Protein AF-0000000074131066 (afdb_homodimer)

Secondary structure (DSSP, 8-state):
-HHHHHHHHHHHHHHHHHHHHHHHHHHHSS-B--HHHHHHHHHHHHHHHHHHHHHHHHHHHHTT-SB--HHHHHHHTTT-HHHHHHHHHHS---/-HHHHHHHHHHHHHHHHHHHHHHHHHHHSS-B--HHHHHHHHHHHHHHHHHHHHHHHHHHHHTT-SB--HHHHHHHTTT-HHHHHHHHHHS---

Nearest PDB structures (foldseek):
  4ne3-assembly1_A  TM=8.138E-01  e=3.438E-06  Homo sapiens
  7da0-assembly1_B-2  TM=7.808E-01  e=6.897E-06  Gallus gallus
  4drb-assembly2_E  TM=7.817E-01  e=1.299E-05  Homo sapiens
  3b0b-assembly1_A  TM=7.443E-01  e=6.897E-06  Gallus gallus
  4ndy-assembly1_I  TM=7.748E-01  e=1.474E-05  Homo sapiens

Radius of gyration: 17.01 Å; Cα contacts (8 Å, |Δi|>4): 163; chains: 2; bounding box: 41×45×45 Å

Structure (mmCIF, N/CA/C/O backbone):
data_AF-0000000074131066-model_v1
#
loop_
_entity.id
_entity.type
_entity.pdbx_description
1 polymer 'Centromere protein S'
#
loop_
_atom_site.group_PDB
_atom_site.id
_atom_site.type_symbol
_atom_site.label_atom_id
_atom_site.label_alt_id
_atom_site.label_comp_id
_atom_site.label_asym_id
_atom_site.label_entity_id
_atom_site.label_seq_id
_atom_site.pdbx_PDB_ins_code
_atom_site.Cartn_x
_atom_site.Cartn_y
_atom_site.Cartn_z
_atom_site.occupancy
_atom_site.B_iso_or_equiv
_atom_site.auth_seq_id
_atom_site.auth_comp_id
_atom_site.auth_asym_id
_atom_site.auth_atom_id
_atom_site.pdbx_PDB_model_num
ATOM 1 N N . MET A 1 1 ? 3.436 4.387 -26 1 48.53 1 MET A N 1
ATOM 2 C CA . MET A 1 1 ? 2.666 5.586 -25.688 1 48.53 1 MET A CA 1
ATOM 3 C C . MET A 1 1 ? 1.527 5.262 -24.734 1 48.53 1 MET A C 1
ATOM 5 O O . MET A 1 1 ? 1.299 5.992 -23.766 1 48.53 1 MET A O 1
ATOM 9 N N . ALA A 1 2 ? 0.829 4.102 -24.891 1 57.78 2 ALA A N 1
ATOM 10 C CA . ALA A 1 2 ? -0.285 3.676 -24.047 1 57.78 2 ALA A CA 1
ATOM 11 C C . ALA A 1 2 ? 0.177 3.42 -22.609 1 57.78 2 ALA A C 1
ATOM 13 O O . ALA A 1 2 ? -0.474 3.852 -21.656 1 57.78 2 ALA A O 1
ATOM 14 N N . SER A 1 3 ? 1.463 3.045 -22.484 1 70.19 3 SER A N 1
ATOM 15 C CA . SER A 1 3 ? 2.008 2.717 -21.172 1 70.19 3 SER A CA 1
ATOM 16 C C . SER A 1 3 ? 2.277 3.975 -20.359 1 70.19 3 SER A C 1
ATOM 18 O O . SER A 1 3 ? 2.006 4.012 -19.156 1 70.19 3 SER A O 1
ATOM 20 N N . ILE A 1 4 ? 2.607 5.02 -21.094 1 68.19 4 ILE A N 1
ATOM 21 C CA . ILE A 1 4 ? 2.936 6.27 -20.422 1 68.19 4 ILE A CA 1
ATOM 22 C C . ILE A 1 4 ? 1.654 6.949 -19.938 1 68.19 4 ILE A C 1
ATOM 24 O O . ILE A 1 4 ? 1.601 7.469 -18.828 1 68.19 4 ILE A O 1
ATOM 28 N N . GLU A 1 5 ? 0.695 6.871 -20.75 1 73.94 5 GLU A N 1
ATOM 29 C CA . GLU A 1 5 ? -0.589 7.477 -20.406 1 73.94 5 GLU A CA 1
ATOM 30 C C . GLU A 1 5 ? -1.232 6.777 -19.219 1 73.94 5 GLU A C 1
ATOM 32 O O . GLU A 1 5 ? -1.79 7.434 -18.328 1 73.94 5 GLU A O 1
ATOM 37 N N . GLU A 1 6 ? -1.091 5.555 -19.219 1 75.81 6 GLU A N 1
ATOM 38 C CA . GLU A 1 6 ? -1.658 4.785 -18.125 1 75.81 6 GLU A CA 1
ATOM 39 C C . GLU A 1 6 ? -0.926 5.066 -16.812 1 75.81 6 GLU A C 1
ATOM 41 O O . GLU A 1 6 ? -1.551 5.176 -15.75 1 75.81 6 GLU A O 1
ATOM 46 N N . ASP A 1 7 ? 0.354 5.199 -17 1 76.62 7 ASP A N 1
ATOM 47 C CA . ASP A 1 7 ? 1.161 5.543 -15.836 1 76.62 7 ASP A CA 1
ATOM 48 C C . ASP A 1 7 ? 0.776 6.91 -15.281 1 76.62 7 ASP A C 1
ATOM 50 O O . ASP A 1 7 ? 0.692 7.094 -14.062 1 76.62 7 ASP A O 1
ATOM 54 N N . GLU A 1 8 ? 0.505 7.789 -16.172 1 82.5 8 GLU A N 1
ATOM 55 C CA . GLU A 1 8 ? 0.088 9.125 -15.742 1 82.5 8 GLU A CA 1
ATOM 56 C C . GLU A 1 8 ? -1.285 9.086 -15.078 1 82.5 8 GLU A C 1
ATOM 58 O O . GLU A 1 8 ? -1.508 9.758 -14.07 1 82.5 8 GLU A O 1
ATOM 63 N N . LYS A 1 9 ? -2.113 8.359 -15.688 1 81.19 9 LYS A N 1
ATOM 64 C CA . LYS A 1 9 ? -3.449 8.227 -15.117 1 81.19 9 LYS A CA 1
ATOM 65 C C . LYS A 1 9 ? -3.393 7.574 -13.734 1 81.19 9 LYS A C 1
ATOM 67 O O . LYS A 1 9 ? -4.113 7.98 -12.82 1 81.19 9 LYS A O 1
ATOM 72 N N . PHE A 1 10 ? -2.568 6.629 -13.68 1 83.06 10 PHE A N 1
ATOM 73 C CA . PHE A 1 10 ? -2.387 5.961 -12.398 1 83.06 10 PHE A CA 1
ATOM 74 C C . PHE A 1 10 ? -1.913 6.949 -11.336 1 83.06 10 PHE A C 1
ATOM 76 O O . PHE A 1 10 ? -2.506 7.043 -10.258 1 83.06 10 PHE A O 1
ATOM 83 N N . THR A 1 11 ? -0.905 7.695 -11.664 1 84.44 11 THR A N 1
ATOM 84 C CA . THR A 1 11 ? -0.338 8.656 -10.719 1 84.44 11 THR A CA 1
ATOM 85 C C . THR A 1 11 ? -1.386 9.68 -10.297 1 84.44 11 THR A C 1
ATOM 87 O O . THR A 1 11 ? -1.505 10 -9.109 1 84.44 11 THR A O 1
ATOM 90 N N . GLN A 1 12 ? -2.156 10.086 -11.195 1 88.44 12 GLN A N 1
ATOM 91 C CA . GLN A 1 12 ? -3.172 11.094 -10.906 1 88.44 12 GLN A CA 1
ATOM 92 C C . GLN A 1 12 ? -4.262 10.531 -10 1 88.44 12 GLN A C 1
ATOM 94 O O . GLN A 1 12 ? -4.68 11.188 -9.047 1 88.44 12 GLN A O 1
ATOM 99 N N . VAL A 1 13 ? -4.699 9.422 -10.289 1 86.44 13 VAL A N 1
ATOM 100 C CA . VAL A 1 13 ? -5.805 8.82 -9.555 1 86.44 13 VAL A CA 1
ATOM 101 C C . VAL A 1 13 ? -5.355 8.484 -8.133 1 86.44 13 VAL A C 1
ATOM 103 O O . VAL A 1 13 ? -6.082 8.75 -7.172 1 86.44 13 VAL A O 1
ATOM 106 N N . ILE A 1 14 ? -4.199 7.961 -8.023 1 88 14 ILE A N 1
ATOM 107 C CA . ILE A 1 14 ? -3.717 7.59 -6.695 1 88 14 ILE A CA 1
ATOM 108 C C . ILE A 1 14 ? -3.463 8.852 -5.871 1 88 14 ILE A C 1
ATOM 110 O O . ILE A 1 14 ? -3.787 8.898 -4.68 1 88 14 ILE A O 1
ATOM 114 N N . HIS A 1 15 ? -2.955 9.812 -6.52 1 91.44 15 HIS A N 1
ATOM 115 C CA . HIS A 1 15 ? -2.752 11.094 -5.852 1 91.44 15 HIS A CA 1
ATOM 116 C C . HIS A 1 15 ? -4.074 11.68 -5.371 1 91.44 15 HIS A C 1
ATOM 118 O O . HIS A 1 15 ? -4.176 12.141 -4.234 1 91.44 15 HIS A O 1
ATOM 124 N N . TYR A 1 16 ? -4.988 11.695 -6.199 1 92.25 16 TYR A N 1
ATOM 125 C CA . TYR A 1 16 ? -6.301 12.242 -5.883 1 92.25 16 TYR A CA 1
ATOM 126 C C . TYR A 1 16 ? -6.949 11.484 -4.73 1 92.25 16 TYR A C 1
ATOM 128 O O . TYR A 1 16 ? -7.473 12.086 -3.793 1 92.25 16 TYR A O 1
ATOM 136 N N . THR A 1 17 ? -6.98 10.227 -4.758 1 91.38 17 THR A N 1
ATOM 137 C CA . THR A 1 17 ? -7.59 9.398 -3.727 1 91.38 17 THR A CA 1
ATOM 138 C C . THR A 1 17 ? -6.871 9.578 -2.393 1 91.38 17 THR A C 1
ATOM 140 O O . THR A 1 17 ? -7.512 9.688 -1.346 1 91.38 17 THR A O 1
ATOM 143 N N . THR A 1 18 ? -5.57 9.617 -2.457 1 93.75 18 THR A N 1
ATOM 144 C CA . THR A 1 18 ? -4.789 9.867 -1.249 1 93.75 18 THR A CA 1
ATOM 145 C C . THR A 1 18 ? -5.133 11.227 -0.657 1 93.75 18 THR A C 1
ATOM 147 O O . THR A 1 18 ? -5.27 11.367 0.561 1 93.75 18 THR A O 1
ATOM 150 N N . GLY A 1 19 ? -5.293 12.18 -1.523 1 95.31 19 GLY A N 1
ATOM 151 C CA . GLY A 1 19 ? -5.707 13.5 -1.089 1 95.31 19 GLY A CA 1
ATOM 152 C C . GLY A 1 19 ? -7.031 13.5 -0.35 1 95.31 19 GLY A C 1
ATOM 153 O O . GLY A 1 19 ? -7.188 14.195 0.658 1 95.31 19 GLY A O 1
ATOM 154 N N . LYS A 1 20 ? -7.965 12.766 -0.809 1 93.81 20 LYS A N 1
ATOM 155 C CA . LYS A 1 20 ? -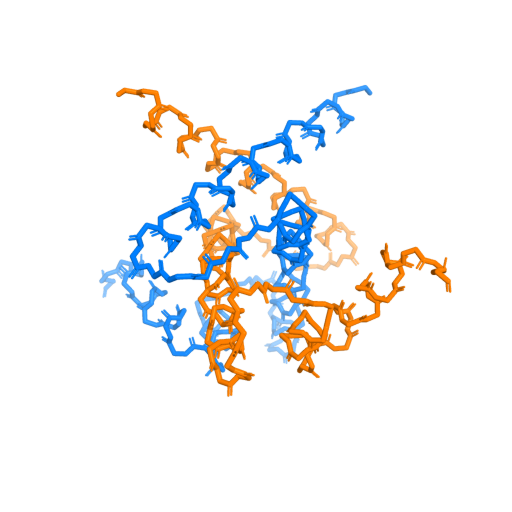9.266 12.664 -0.157 1 93.81 20 LYS A CA 1
ATOM 156 C C . LYS A 1 20 ? -9.133 12.062 1.241 1 93.81 20 LYS A C 1
ATOM 158 O O . LYS A 1 20 ? -9.766 12.539 2.186 1 93.81 20 LYS A O 1
ATOM 163 N N . ILE A 1 21 ? -8.352 11.062 1.317 1 93.88 21 ILE A N 1
ATOM 164 C CA . ILE A 1 21 ? -8.141 10.398 2.598 1 93.88 21 ILE A CA 1
ATOM 165 C C . ILE A 1 21 ? -7.5 11.367 3.586 1 93.88 21 ILE A C 1
ATOM 167 O O . ILE A 1 21 ? -7.941 11.477 4.73 1 93.88 21 ILE A O 1
ATOM 171 N N . CYS A 1 22 ? -6.535 12.086 3.15 1 95.81 22 CYS A N 1
ATOM 172 C CA . CYS A 1 22 ? -5.832 13.039 3.996 1 95.81 22 CYS A CA 1
ATOM 173 C C . CYS A 1 22 ? -6.758 14.18 4.418 1 95.81 22 CYS A C 1
ATOM 175 O O . CYS A 1 22 ? -6.746 14.602 5.574 1 95.81 22 CYS A O 1
ATOM 177 N N . LYS A 1 23 ? -7.559 14.617 3.488 1 95.69 23 LYS A N 1
ATOM 178 C CA . LYS A 1 23 ? -8.5 15.688 3.789 1 95.69 23 LYS A CA 1
ATOM 179 C C . LYS A 1 23 ? -9.508 15.258 4.855 1 95.69 23 LYS A C 1
ATOM 181 O O . LYS A 1 23 ? -9.875 16.047 5.723 1 95.69 23 LYS A O 1
ATOM 186 N N . LYS A 1 24 ? -9.961 14.086 4.793 1 94.88 24 LYS A N 1
ATOM 187 C CA . LYS A 1 24 ? -10.859 13.547 5.805 1 94.88 24 LYS A CA 1
ATOM 188 C C . LYS A 1 24 ? -10.203 13.547 7.184 1 94.88 24 LYS A C 1
ATOM 190 O O . LYS A 1 24 ? -10.82 13.945 8.172 1 94.88 24 LYS A O 1
ATOM 195 N N . ILE A 1 25 ? -9.008 13.164 7.238 1 94.94 25 ILE A N 1
ATOM 196 C CA . ILE A 1 25 ? -8.266 13.133 8.492 1 94.94 25 ILE A CA 1
ATOM 197 C C . ILE A 1 25 ? -8.094 14.547 9.031 1 94.94 25 ILE A C 1
ATOM 199 O O . ILE A 1 25 ? -8.273 14.789 10.227 1 94.94 25 ILE A O 1
ATOM 203 N N . GLU A 1 26 ? -7.801 15.453 8.102 1 95.94 26 GLU A N 1
ATOM 204 C CA . GLU A 1 26 ? -7.621 16.844 8.5 1 95.94 26 GLU A CA 1
ATOM 205 C C . GLU A 1 26 ? -8.891 17.406 9.141 1 95.94 26 GLU A C 1
ATOM 207 O O . GLU A 1 26 ? -8.812 18.188 10.086 1 95.94 26 GLU A O 1
ATOM 212 N N . LYS A 1 27 ? -9.945 17.062 8.594 1 95.38 27 LYS A N 1
ATOM 213 C CA . LYS A 1 27 ? -11.234 17.531 9.086 1 95.38 27 LYS A CA 1
ATOM 214 C C . LYS A 1 27 ? -11.523 17 10.484 1 95.38 27 LYS A C 1
ATOM 216 O O . LYS A 1 27 ? -12.164 17.672 11.297 1 95.38 27 LYS A O 1
ATOM 221 N N . GLU A 1 28 ? -10.992 15.875 10.766 1 95.56 28 GLU A N 1
ATOM 222 C CA . GLU A 1 28 ? -11.312 15.195 12.016 1 95.56 28 GLU A CA 1
ATOM 223 C C . GLU A 1 28 ? -10.234 15.453 13.07 1 95.56 28 GLU A C 1
ATOM 225 O O . GLU A 1 28 ? -10.422 15.125 14.25 1 95.56 28 GLU A O 1
ATOM 230 N N . THR A 1 29 ? -9.242 16.031 12.57 1 93.88 29 THR A N 1
ATOM 231 C CA . THR A 1 29 ? -8.109 16.266 13.461 1 93.88 29 THR A CA 1
ATOM 232 C C . THR A 1 29 ? -7.496 17.641 13.219 1 93.88 29 THR A C 1
ATOM 234 O O . THR A 1 29 ? -8.062 18.453 12.484 1 93.88 29 THR A O 1
ATOM 237 N N . GLU A 1 30 ? -6.363 18.016 13.82 1 92.69 30 GLU A N 1
ATOM 238 C CA . GLU A 1 30 ? -5.652 19.281 13.641 1 92.69 30 GLU A CA 1
ATOM 239 C C . GLU A 1 30 ? -4.387 19.078 12.812 1 92.69 30 GLU A C 1
ATOM 241 O O . GLU A 1 30 ? -3.586 20.016 12.664 1 92.69 30 GLU A O 1
ATOM 246 N N . ILE A 1 31 ? -4.312 17.891 12.281 1 95.62 31 ILE A N 1
ATOM 247 C CA . ILE A 1 31 ? -3.086 17.594 11.547 1 95.62 31 ILE A CA 1
ATOM 248 C C . ILE A 1 31 ? -3.246 18 10.086 1 95.62 31 ILE A C 1
ATOM 250 O O . ILE A 1 31 ? -4.273 17.719 9.461 1 95.62 31 ILE A O 1
ATOM 254 N N . ILE A 1 32 ? -2.229 18.594 9.547 1 96.38 32 ILE A N 1
ATOM 255 C CA . ILE A 1 32 ? -2.24 19.094 8.172 1 96.38 32 ILE A CA 1
ATOM 256 C C . ILE A 1 32 ? -1.3 18.25 7.312 1 96.38 32 ILE A C 1
ATOM 258 O O . ILE A 1 32 ? -0.165 17.984 7.707 1 96.38 32 ILE A O 1
ATOM 262 N N . PHE A 1 33 ? -1.811 17.906 6.176 1 96.38 33 PHE A N 1
ATOM 263 C CA . PHE A 1 33 ? -1.021 17.219 5.156 1 96.38 33 PHE A CA 1
ATOM 264 C C . PHE A 1 33 ? -0.67 18.172 4.02 1 96.38 33 PHE A C 1
ATOM 266 O O . PHE A 1 33 ? -1.559 18.75 3.393 1 96.38 33 PHE A O 1
ATOM 273 N N . SER A 1 34 ? 0.594 18.359 3.771 1 95.88 34 SER A N 1
ATOM 274 C CA . SER A 1 34 ? 1.024 19.141 2.625 1 95.88 34 SER A CA 1
ATOM 275 C C . SER A 1 34 ? 0.84 18.375 1.32 1 95.88 34 SER A C 1
ATOM 277 O O . SER A 1 34 ? 0.647 17.172 1.331 1 95.88 34 SER A O 1
ATOM 279 N N . LYS A 1 35 ? 0.936 19.062 0.201 1 95.12 35 LYS A N 1
ATOM 280 C CA . LYS A 1 35 ? 0.908 18.422 -1.111 1 95.12 35 LYS A CA 1
ATOM 281 C C . LYS A 1 35 ? 2.049 17.422 -1.259 1 95.12 35 LYS A C 1
ATOM 283 O O . LYS A 1 35 ? 1.871 16.359 -1.845 1 95.12 35 LYS A O 1
ATOM 288 N N . GLU A 1 36 ? 3.125 17.781 -0.716 1 93.75 36 GLU A N 1
ATOM 289 C CA . GLU A 1 36 ? 4.301 16.922 -0.797 1 93.75 36 GLU A CA 1
ATOM 290 C C . GLU A 1 36 ? 4.094 15.625 -0.019 1 93.75 36 GLU A C 1
ATOM 292 O O . GLU A 1 36 ? 4.434 14.539 -0.502 1 93.75 36 GLU A O 1
ATOM 297 N N . SER A 1 37 ? 3.584 15.75 1.161 1 95.25 37 SER A N 1
ATOM 298 C CA . SER A 1 37 ? 3.365 14.555 1.963 1 95.25 37 SER A CA 1
ATOM 299 C C . SER A 1 37 ? 2.314 13.648 1.327 1 95.25 37 SER A C 1
ATOM 301 O O . SER A 1 37 ? 2.434 12.422 1.376 1 95.25 37 SER A O 1
ATOM 303 N N . ILE A 1 38 ? 1.307 14.219 0.68 1 96 38 ILE A N 1
ATOM 304 C CA . ILE A 1 38 ? 0.272 13.461 -0.009 1 96 38 ILE A CA 1
ATOM 305 C C . ILE A 1 38 ? 0.888 12.695 -1.18 1 96 38 ILE A C 1
ATOM 307 O O . ILE A 1 38 ? 0.607 11.508 -1.371 1 96 38 ILE A O 1
ATOM 311 N N . ALA A 1 39 ? 1.725 13.383 -1.871 1 93.88 39 ALA A N 1
ATOM 312 C CA . ALA A 1 39 ? 2.41 12.75 -2.994 1 93.88 39 ALA A CA 1
ATOM 313 C C . ALA A 1 39 ? 3.279 11.586 -2.52 1 93.88 39 ALA A C 1
ATOM 315 O O . ALA A 1 39 ? 3.336 10.539 -3.17 1 93.88 39 ALA A O 1
ATOM 316 N N . MET A 1 40 ? 3.883 11.797 -1.422 1 94.12 40 MET A N 1
ATOM 317 C CA . MET A 1 40 ? 4.773 10.766 -0.896 1 94.12 40 MET A CA 1
ATOM 318 C C . MET A 1 40 ? 3.98 9.547 -0.429 1 94.12 40 MET A C 1
ATOM 320 O O . MET A 1 40 ? 4.379 8.414 -0.678 1 94.12 40 MET A O 1
ATOM 324 N N . ILE A 1 41 ? 2.916 9.812 0.226 1 94.38 41 ILE A N 1
ATOM 325 C CA . ILE A 1 41 ? 2.066 8.703 0.662 1 94.38 41 ILE A CA 1
ATOM 326 C C . ILE A 1 41 ? 1.606 7.898 -0.549 1 94.38 41 ILE A C 1
ATOM 328 O O . ILE A 1 41 ? 1.646 6.664 -0.534 1 94.38 41 ILE A O 1
ATOM 332 N N . ALA A 1 42 ? 1.173 8.617 -1.574 1 93.06 42 ALA A N 1
ATOM 333 C CA . ALA A 1 42 ? 0.714 7.961 -2.797 1 93.06 42 ALA A CA 1
ATOM 334 C C . ALA A 1 42 ? 1.821 7.105 -3.41 1 93.06 42 ALA A C 1
ATOM 336 O O . ALA A 1 42 ? 1.577 5.977 -3.838 1 93.06 42 ALA A O 1
ATOM 337 N N . ASP A 1 43 ? 3.012 7.609 -3.404 1 92.19 43 ASP A N 1
ATOM 338 C CA . ASP A 1 43 ? 4.16 6.895 -3.957 1 92.19 43 ASP A CA 1
ATOM 339 C C . ASP A 1 43 ? 4.48 5.648 -3.133 1 92.19 43 ASP A C 1
ATOM 341 O O . ASP A 1 43 ? 4.75 4.582 -3.688 1 92.19 43 ASP A O 1
ATOM 345 N N . LEU A 1 44 ? 4.477 5.805 -1.882 1 92.5 44 LEU A N 1
ATOM 346 C CA . LEU A 1 44 ? 4.77 4.684 -0.994 1 92.5 44 LEU A CA 1
ATOM 347 C C . LEU A 1 44 ? 3.732 3.578 -1.15 1 92.5 44 LEU A C 1
ATOM 349 O O . LEU A 1 44 ? 4.082 2.396 -1.196 1 92.5 44 LEU A O 1
ATOM 353 N N . ALA A 1 45 ? 2.496 3.992 -1.255 1 91 45 ALA A N 1
ATOM 354 C CA . ALA A 1 45 ? 1.434 3.006 -1.428 1 91 45 ALA A CA 1
ATOM 355 C C . ALA A 1 45 ? 1.597 2.248 -2.744 1 91 45 ALA A C 1
ATOM 357 O O . ALA A 1 45 ? 1.404 1.031 -2.795 1 91 45 ALA A O 1
ATOM 358 N N . SER A 1 46 ? 1.921 2.977 -3.746 1 89.38 46 SER A N 1
ATOM 359 C CA . SER A 1 46 ? 2.148 2.355 -5.047 1 89.38 46 SER A CA 1
ATOM 360 C C . SER A 1 46 ? 3.301 1.357 -4.984 1 89.38 46 SER A C 1
ATOM 362 O O . SER A 1 46 ? 3.209 0.261 -5.543 1 89.38 46 SER A O 1
ATOM 364 N N . ARG A 1 47 ? 4.309 1.646 -4.348 1 90.06 47 ARG A N 1
ATOM 365 C CA . ARG A 1 47 ? 5.465 0.765 -4.223 1 90.06 47 ARG A CA 1
ATOM 366 C C . ARG A 1 47 ? 5.133 -0.459 -3.377 1 90.06 47 ARG A C 1
ATOM 368 O O . ARG A 1 47 ? 5.676 -1.542 -3.602 1 90.06 47 ARG A O 1
ATOM 375 N N . GLN A 1 48 ? 4.32 -0.221 -2.447 1 90.62 48 GLN A N 1
ATOM 376 C CA . GLN A 1 48 ? 3.924 -1.335 -1.592 1 90.62 48 GLN A CA 1
ATOM 377 C C . GLN A 1 48 ? 3.252 -2.439 -2.402 1 90.62 48 GLN A C 1
ATOM 379 O O . GLN A 1 48 ? 3.406 -3.623 -2.096 1 90.62 48 GLN A O 1
ATOM 384 N N . SER A 1 49 ? 2.463 -2.111 -3.492 1 91.88 49 SER A N 1
ATOM 385 C CA . SER A 1 49 ? 1.831 -3.123 -4.332 1 91.88 49 SER A CA 1
ATOM 386 C C . SER A 1 49 ? 2.869 -4.035 -4.973 1 91.88 49 SER A C 1
ATOM 388 O O . SER A 1 49 ? 2.645 -5.242 -5.105 1 91.88 49 SER A O 1
ATOM 390 N N . VAL A 1 50 ? 3.949 -3.486 -5.355 1 92.38 50 VAL A N 1
ATOM 391 C CA . VAL A 1 50 ? 5.043 -4.25 -5.953 1 92.38 50 VAL A CA 1
ATOM 392 C C . VAL A 1 50 ? 5.605 -5.23 -4.926 1 92.38 50 VAL A C 1
ATOM 394 O O . VAL A 1 50 ? 5.836 -6.398 -5.238 1 92.38 50 VAL A O 1
ATOM 397 N N . LEU A 1 51 ? 5.77 -4.766 -3.719 1 94.31 51 LEU A N 1
ATOM 398 C CA . LEU A 1 51 ? 6.305 -5.609 -2.656 1 94.31 51 LEU A CA 1
ATOM 399 C C . LEU A 1 51 ? 5.34 -6.742 -2.322 1 94.31 51 LEU A C 1
ATOM 401 O O . LEU A 1 51 ? 5.766 -7.883 -2.113 1 94.31 51 LEU A O 1
ATOM 405 N N . PHE A 1 52 ? 4.059 -6.383 -2.275 1 95.56 52 PHE A N 1
ATOM 406 C CA . PHE A 1 52 ? 3.051 -7.41 -2.035 1 95.56 52 PHE A CA 1
ATOM 407 C C . PHE A 1 52 ? 3.152 -8.523 -3.074 1 95.56 52 PHE A C 1
ATOM 409 O O . PHE A 1 52 ? 3.152 -9.703 -2.727 1 95.56 52 PHE A O 1
ATO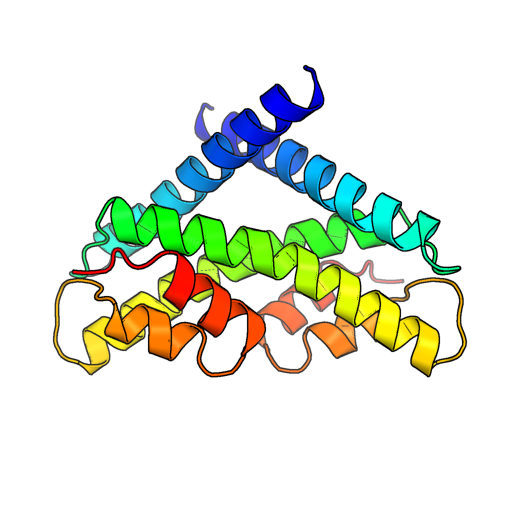M 416 N N . ALA A 1 53 ? 3.244 -8.172 -4.344 1 96.31 53 ALA A N 1
ATOM 417 C CA . ALA A 1 53 ? 3.328 -9.148 -5.422 1 96.31 53 ALA A CA 1
ATOM 418 C C . ALA A 1 53 ? 4.574 -10.016 -5.281 1 96.31 53 ALA A C 1
ATOM 420 O O . ALA A 1 53 ? 4.508 -11.242 -5.43 1 96.31 53 ALA A O 1
ATOM 421 N N . HIS A 1 54 ? 5.676 -9.383 -4.922 1 95.88 54 HIS A N 1
ATOM 422 C CA . HIS A 1 54 ? 6.922 -10.125 -4.758 1 95.88 54 HIS A CA 1
ATOM 423 C C . HIS A 1 54 ? 6.848 -11.055 -3.553 1 95.88 54 HIS A C 1
ATOM 425 O O . HIS A 1 54 ? 7.332 -12.188 -3.611 1 95.88 54 HIS A O 1
ATOM 431 N N . ASP A 1 55 ? 6.32 -10.602 -2.453 1 96.31 55 ASP A N 1
ATOM 432 C CA . ASP A 1 55 ? 6.172 -11.445 -1.272 1 96.31 55 ASP A CA 1
ATOM 433 C C . ASP A 1 55 ? 5.293 -12.656 -1.572 1 96.31 55 ASP A C 1
ATOM 435 O O . ASP A 1 55 ? 5.617 -13.781 -1.181 1 96.31 55 ASP A O 1
ATOM 439 N N . LEU A 1 56 ? 4.23 -12.453 -2.299 1 97.12 56 LEU A N 1
ATOM 440 C CA . LEU A 1 56 ? 3.326 -13.547 -2.646 1 97.12 56 LEU A CA 1
ATOM 441 C C . LEU A 1 56 ? 4.023 -14.57 -3.537 1 97.12 56 LEU A C 1
ATOM 443 O O . LEU A 1 56 ? 3.859 -15.773 -3.348 1 97.12 56 LEU A O 1
ATOM 447 N N . GLU A 1 57 ? 4.777 -14.047 -4.453 1 97.31 57 GLU A N 1
ATOM 448 C CA . GLU A 1 57 ? 5.586 -14.93 -5.285 1 97.31 57 GLU A CA 1
ATOM 449 C C . GLU A 1 57 ? 6.535 -15.773 -4.438 1 97.31 57 GLU A C 1
ATOM 451 O O . GLU A 1 57 ? 6.625 -16.984 -4.621 1 97.31 57 GLU A O 1
ATOM 456 N N . LEU A 1 58 ? 7.227 -15.172 -3.494 1 96.75 58 LEU A N 1
ATOM 457 C CA . LEU A 1 58 ? 8.172 -15.867 -2.627 1 96.75 58 LEU A CA 1
ATOM 458 C C . LEU A 1 58 ? 7.465 -16.891 -1.748 1 96.75 58 LEU A C 1
ATOM 460 O O . LEU A 1 58 ? 7.984 -17.984 -1.514 1 96.75 58 LEU A O 1
ATOM 464 N N . PHE A 1 59 ? 6.281 -16.5 -1.274 1 97.19 59 PHE A N 1
ATOM 465 C CA . PHE A 1 59 ? 5.516 -17.422 -0.442 1 97.19 59 PHE A CA 1
ATOM 466 C C . PHE A 1 59 ? 5.117 -18.656 -1.23 1 97.19 59 PHE A C 1
ATOM 468 O O . PHE A 1 59 ? 5.246 -19.781 -0.74 1 97.19 59 PHE A O 1
ATOM 475 N N . ALA A 1 60 ? 4.598 -18.469 -2.457 1 96.94 60 ALA A N 1
ATOM 476 C CA . ALA A 1 60 ? 4.215 -19.594 -3.309 1 96.94 60 ALA A CA 1
ATOM 477 C C . ALA A 1 60 ? 5.414 -20.484 -3.615 1 96.94 60 ALA A C 1
ATOM 479 O O . ALA A 1 60 ? 5.332 -21.719 -3.492 1 96.94 60 ALA A O 1
ATOM 480 N N . LYS A 1 61 ? 6.582 -19.922 -3.914 1 96.56 61 LYS A N 1
ATOM 481 C CA . LYS A 1 61 ? 7.801 -20.672 -4.18 1 96.56 61 LYS A CA 1
ATOM 482 C C . LYS A 1 61 ? 8.234 -21.469 -2.953 1 96.56 61 LYS A C 1
ATOM 484 O O . LYS A 1 61 ? 8.594 -22.641 -3.064 1 96.56 61 LYS A O 1
ATOM 489 N N . HIS A 1 62 ? 8.227 -20.781 -1.88 1 96.88 62 HIS A N 1
ATOM 490 C CA . HIS A 1 62 ? 8.617 -21.422 -0.626 1 96.88 62 HIS A CA 1
ATOM 491 C C . HIS A 1 62 ? 7.766 -22.656 -0.354 1 96.88 62 HIS A C 1
ATOM 493 O O . HIS A 1 62 ? 8.266 -23.656 0.162 1 96.88 62 HIS A O 1
ATOM 499 N N . ALA A 1 63 ? 6.52 -22.609 -0.724 1 97 63 ALA A N 1
ATOM 500 C CA . ALA A 1 63 ? 5.594 -23.719 -0.526 1 97 63 ALA A CA 1
ATOM 501 C C . ALA A 1 63 ? 5.637 -24.688 -1.709 1 97 63 ALA A C 1
ATOM 503 O O . ALA A 1 63 ? 4.879 -25.656 -1.753 1 97 63 ALA A O 1
ATOM 504 N N . LYS A 1 64 ? 6.441 -24.406 -2.67 1 96.75 64 LYS A N 1
ATOM 505 C CA . LYS A 1 64 ? 6.637 -25.234 -3.857 1 96.75 64 LYS A CA 1
ATOM 506 C C . LYS A 1 64 ? 5.363 -25.312 -4.695 1 96.75 64 LYS A C 1
ATOM 508 O O . LYS A 1 64 ? 5 -26.375 -5.199 1 96.75 64 LYS A O 1
ATOM 513 N N . ARG A 1 65 ? 4.656 -24.266 -4.773 1 96.69 65 ARG A N 1
ATOM 514 C CA . ARG A 1 65 ? 3.477 -24.141 -5.621 1 96.69 65 ARG A CA 1
ATOM 515 C C . ARG A 1 65 ? 3.721 -23.156 -6.758 1 96.69 65 ARG A C 1
ATOM 517 O O . ARG A 1 65 ? 4.594 -22.297 -6.66 1 96.69 65 ARG A O 1
ATOM 524 N N . LYS A 1 66 ? 2.811 -23.266 -7.762 1 96.25 66 LYS A N 1
ATOM 525 C CA . LYS A 1 66 ? 2.938 -22.391 -8.922 1 96.25 66 LYS A CA 1
ATOM 526 C C . LYS A 1 66 ? 1.823 -21.359 -8.953 1 96.25 66 LYS A C 1
ATOM 528 O O . LYS A 1 66 ? 1.767 -20.516 -9.859 1 96.25 66 LYS A O 1
ATOM 533 N N . ARG A 1 67 ? 0.94 -21.422 -7.922 1 96.44 67 ARG A N 1
ATOM 534 C CA . ARG A 1 67 ? -0.168 -20.469 -7.879 1 96.44 67 ARG A CA 1
ATOM 535 C C . ARG A 1 67 ? -0.291 -19.828 -6.5 1 96.44 67 ARG A C 1
ATOM 537 O O . ARG A 1 67 ? -0.012 -20.469 -5.488 1 96.44 67 ARG A O 1
ATOM 544 N N . ILE A 1 68 ? -0.795 -18.672 -6.5 1 96.81 68 ILE A N 1
ATOM 545 C CA . ILE A 1 68 ? -1.055 -17.969 -5.254 1 96.81 68 ILE A CA 1
ATOM 546 C C . ILE A 1 68 ? -2.342 -18.484 -4.621 1 96.81 68 ILE A C 1
ATOM 548 O O . ILE A 1 68 ? -3.34 -18.703 -5.312 1 96.81 68 ILE A O 1
ATOM 552 N N . THR A 1 69 ? -2.344 -18.656 -3.309 1 95 69 THR A N 1
ATOM 553 C CA . THR A 1 69 ? -3.523 -19.125 -2.59 1 95 69 THR A CA 1
ATOM 554 C C . THR A 1 69 ? -3.902 -18.156 -1.477 1 95 69 THR A C 1
ATOM 556 O O . THR A 1 69 ? -3.162 -17.203 -1.193 1 95 69 THR A O 1
ATOM 559 N N . ALA A 1 70 ? -5.031 -18.484 -0.849 1 93.12 70 ALA A N 1
ATOM 560 C CA . ALA A 1 70 ? -5.488 -17.672 0.281 1 93.12 70 ALA A CA 1
ATOM 561 C C . ALA A 1 70 ? -4.488 -17.719 1.432 1 93.12 70 ALA A C 1
ATOM 563 O O . ALA A 1 70 ? -4.305 -16.734 2.152 1 93.12 70 ALA A O 1
ATOM 564 N N . ASP A 1 71 ? -3.873 -18.828 1.592 1 95.06 71 ASP A N 1
ATOM 565 C CA . ASP A 1 71 ? -2.887 -18.953 2.66 1 95.06 71 ASP A CA 1
ATOM 566 C C . ASP A 1 71 ? -1.75 -17.938 2.479 1 95.06 71 ASP A C 1
ATOM 568 O O . ASP A 1 71 ? -1.24 -17.391 3.455 1 95.06 71 ASP A O 1
ATOM 572 N N . ASP A 1 72 ? -1.36 -17.719 1.236 1 96.75 72 ASP A N 1
ATOM 573 C CA . ASP A 1 72 ? -0.307 -16.75 0.95 1 96.75 72 ASP A CA 1
ATOM 574 C C . ASP A 1 72 ? -0.752 -15.344 1.309 1 96.75 72 ASP A C 1
ATOM 576 O O . ASP A 1 72 ? 0.037 -14.547 1.83 1 96.75 72 ASP A O 1
ATOM 580 N N . LEU A 1 73 ? -1.993 -15.039 1.046 1 95.06 73 LEU A N 1
ATOM 581 C CA . LEU A 1 73 ? -2.543 -13.727 1.353 1 95.06 73 LEU A CA 1
ATOM 582 C C . LEU A 1 73 ? -2.594 -13.492 2.859 1 95.06 73 LEU A C 1
ATOM 584 O O . LEU A 1 73 ? -2.277 -12.398 3.334 1 95.06 73 LEU A O 1
ATOM 588 N N . PHE A 1 74 ? -2.922 -14.547 3.6 1 94.69 74 PHE A N 1
ATOM 589 C CA . PHE A 1 74 ? -2.969 -14.43 5.055 1 94.69 74 PHE A CA 1
ATOM 590 C C . PHE A 1 74 ? -1.567 -14.258 5.629 1 94.69 74 PHE A C 1
ATOM 592 O O . PHE A 1 74 ? -1.373 -13.5 6.582 1 94.69 74 PHE A O 1
ATOM 599 N N . LEU A 1 75 ? -0.669 -14.945 5.004 1 95.69 75 LEU A N 1
ATOM 600 C CA . LEU A 1 75 ? 0.708 -14.773 5.453 1 95.69 75 LEU A CA 1
ATOM 601 C C . LEU A 1 75 ? 1.187 -13.344 5.199 1 95.69 75 LEU A C 1
ATOM 603 O O . LEU A 1 75 ? 1.91 -12.773 6.02 1 95.69 75 LEU A O 1
ATOM 607 N N . LEU A 1 76 ? 0.785 -12.789 4.07 1 95 76 LEU A N 1
ATOM 608 C CA . LEU A 1 76 ? 1.169 -11.438 3.674 1 95 76 LEU A CA 1
ATOM 609 C C . LEU A 1 76 ? 0.672 -10.414 4.688 1 95 76 LEU A C 1
ATOM 611 O O . LEU A 1 76 ? 1.367 -9.438 4.98 1 95 76 LEU A O 1
ATOM 615 N N . THR A 1 77 ? -0.521 -10.617 5.25 1 94.19 77 THR A N 1
ATOM 616 C CA . THR A 1 77 ? -1.159 -9.617 6.098 1 94.19 77 THR A CA 1
ATOM 617 C C . THR A 1 77 ? -0.956 -9.945 7.574 1 94.19 77 THR A C 1
ATOM 619 O O . THR A 1 77 ? -1.562 -9.312 8.445 1 94.19 77 THR A O 1
ATOM 622 N N . ARG A 1 78 ? -0.086 -10.805 7.844 1 91.19 78 ARG A N 1
ATOM 623 C CA . ARG A 1 78 ? 0.078 -11.359 9.18 1 91.19 78 ARG A CA 1
ATOM 624 C C . ARG A 1 78 ? 0.528 -10.289 10.172 1 91.19 78 ARG A C 1
ATOM 626 O O . ARG A 1 78 ? 0.208 -10.359 11.359 1 91.19 78 ARG A O 1
ATOM 633 N N . LYS A 1 79 ? 1.207 -9.297 9.719 1 86.44 79 LYS A N 1
ATOM 634 C CA . LYS A 1 79 ? 1.767 -8.281 10.602 1 86.44 79 LYS A CA 1
ATOM 635 C C . LYS A 1 79 ? 0.85 -7.066 10.688 1 86.44 79 LYS A C 1
ATOM 637 O O . LYS A 1 79 ? 1.155 -6.102 11.391 1 86.44 79 LYS A O 1
ATOM 642 N N . THR A 1 80 ? -0.196 -7.117 9.898 1 87.81 80 THR A N 1
ATOM 643 C CA . THR A 1 80 ? -1.141 -6.008 9.867 1 87.81 80 THR A CA 1
ATOM 644 C C . THR A 1 80 ? -2.562 -6.5 10.133 1 87.81 80 THR A C 1
ATOM 646 O O . THR A 1 80 ? -3.297 -6.816 9.195 1 87.81 80 THR A O 1
ATOM 649 N N . PRO A 1 81 ? -2.988 -6.406 11.477 1 88.81 81 PRO A N 1
ATOM 650 C CA . PRO A 1 81 ? -4.285 -6.98 11.844 1 88.81 81 PRO A CA 1
ATOM 651 C C . PRO A 1 81 ? -5.441 -6.371 11.055 1 88.81 81 PRO A C 1
ATOM 653 O O . PRO A 1 81 ? -6.387 -7.074 10.695 1 88.81 81 PRO A O 1
ATOM 656 N N . SER A 1 82 ? -5.414 -5.137 10.867 1 89.44 82 SER A N 1
ATOM 657 C CA . SER A 1 82 ? -6.488 -4.484 10.125 1 89.44 82 SER A CA 1
ATOM 658 C C . SER A 1 82 ? -6.598 -5.031 8.703 1 89.44 82 SER A C 1
ATOM 660 O O . SER A 1 82 ? -7.699 -5.238 8.195 1 89.44 82 SER A O 1
ATOM 662 N N . LEU A 1 83 ? -5.527 -5.285 8.062 1 88.69 83 LEU A N 1
ATOM 663 C CA . LEU A 1 83 ? -5.527 -5.855 6.723 1 88.69 83 LEU A CA 1
ATOM 664 C C . LEU A 1 83 ? -5.977 -7.312 6.746 1 88.69 83 LEU A C 1
ATOM 666 O O . LEU A 1 83 ? -6.711 -7.754 5.863 1 88.69 83 LEU A O 1
ATOM 670 N N . CYS A 1 84 ? -5.523 -8.016 7.766 1 88.56 84 CYS A N 1
ATOM 671 C CA . CYS A 1 84 ? -5.918 -9.414 7.91 1 88.56 84 CYS A CA 1
ATOM 672 C C . CYS A 1 84 ? -7.43 -9.539 8.055 1 88.56 84 CYS A C 1
ATOM 674 O O . CYS A 1 84 ? -8.047 -10.406 7.438 1 88.56 84 CYS A O 1
ATOM 676 N N . ARG A 1 85 ? -7.969 -8.695 8.906 1 89.75 85 ARG A N 1
ATOM 677 C CA . ARG A 1 85 ? -9.414 -8.695 9.094 1 89.75 85 ARG A CA 1
ATOM 678 C C . ARG A 1 85 ? -10.141 -8.367 7.793 1 89.75 85 ARG A C 1
ATOM 680 O O . ARG A 1 85 ? -11.141 -8.992 7.457 1 89.75 85 ARG A O 1
ATOM 687 N N . HIS A 1 86 ? -9.609 -7.414 7.098 1 87.25 86 HIS A N 1
ATOM 688 C CA . HIS A 1 86 ? -10.18 -7.023 5.812 1 87.25 86 HIS A CA 1
ATOM 689 C C . HIS A 1 86 ? -10.18 -8.195 4.832 1 87.25 86 HIS A C 1
ATOM 691 O O . HIS A 1 86 ? -11.164 -8.414 4.125 1 87.25 86 HIS A O 1
ATOM 697 N N . LEU A 1 87 ? -9.141 -8.945 4.801 1 88.12 87 LEU A N 1
ATOM 698 C CA . LEU A 1 87 ? -9.016 -10.102 3.93 1 88.12 87 LEU A CA 1
ATOM 699 C C . LEU A 1 87 ? -10.047 -11.172 4.293 1 88.12 87 LEU A C 1
ATOM 701 O O . LEU A 1 87 ? -10.656 -11.773 3.408 1 88.12 87 LEU A O 1
ATOM 705 N N . ALA A 1 88 ? -10.211 -11.398 5.535 1 88.12 88 ALA A N 1
ATOM 706 C CA . ALA A 1 88 ? -11.156 -12.398 6.031 1 88.12 88 ALA A CA 1
ATOM 707 C C . ALA A 1 88 ? -12.586 -12.047 5.625 1 88.12 88 ALA A C 1
ATOM 709 O O . ALA A 1 88 ? -13.406 -12.938 5.402 1 88.12 88 ALA A O 1
ATOM 710 N N . GLU A 1 89 ? -12.82 -10.781 5.523 1 86.44 89 GLU A N 1
ATOM 711 C CA . GLU A 1 89 ? -14.156 -10.312 5.156 1 86.44 89 GLU A CA 1
ATOM 712 C C . GLU A 1 89 ? -14.398 -10.477 3.66 1 86.44 89 GLU A C 1
ATOM 714 O O . GLU A 1 89 ? -15.547 -10.586 3.225 1 86.44 89 GLU A O 1
ATOM 719 N N . LEU A 1 90 ? -13.352 -10.391 2.838 1 78.94 90 LEU A N 1
ATOM 720 C CA . LEU A 1 90 ? -13.453 -10.523 1.389 1 78.94 90 LEU A CA 1
ATOM 721 C C . LEU A 1 90 ? -13.641 -11.984 0.989 1 78.94 90 LEU A C 1
ATOM 723 O O . LEU A 1 90 ? -14.148 -12.273 -0.095 1 78.94 90 LEU A O 1
ATOM 727 N N . LYS A 1 91 ? -13.125 -12.992 1.806 1 72.06 91 LYS A N 1
ATOM 728 C CA . LYS A 1 91 ? -13.227 -14.406 1.471 1 72.06 91 LYS A CA 1
ATOM 729 C C . LYS A 1 91 ? -14.672 -14.891 1.534 1 72.06 91 LYS A C 1
ATOM 731 O O . LYS A 1 91 ? -15.352 -14.695 2.545 1 72.06 91 LYS A O 1
ATOM 736 N N . PRO A 1 92 ? -15.156 -15.312 0.327 1 61.28 92 PRO A N 1
ATOM 737 C CA . PRO A 1 92 ? -16.516 -15.867 0.369 1 61.28 92 PRO A CA 1
ATOM 738 C C . PRO A 1 92 ? -16.625 -17.078 1.299 1 61.28 92 PRO A C 1
ATOM 740 O O . PRO A 1 92 ? -15.656 -17.797 1.491 1 61.28 92 PRO A O 1
ATOM 743 N N . ASP A 1 93 ? -17.531 -17.047 2.297 1 54.06 93 ASP A N 1
ATOM 744 C CA . ASP A 1 93 ? -17.922 -18.219 3.066 1 54.06 93 ASP A CA 1
ATOM 745 C C . ASP A 1 93 ? -17.906 -19.469 2.199 1 54.06 93 ASP A C 1
ATOM 747 O O . ASP A 1 93 ? -18.625 -19.547 1.19 1 54.06 93 ASP A O 1
ATOM 751 N N . SER A 1 94 ? -16.781 -19.906 1.715 1 40.5 94 SER A N 1
ATOM 752 C CA . SER A 1 94 ? -17.031 -21.234 1.147 1 40.5 94 SER A CA 1
ATOM 753 C C . SER A 1 94 ? -17.562 -22.188 2.201 1 40.5 94 SER A C 1
ATOM 755 O O . SER A 1 94 ? -17.188 -22.125 3.369 1 40.5 94 SER A O 1
ATOM 757 N N . MET B 1 1 ? -22.141 11.82 -6.828 1 49.06 1 MET B N 1
ATOM 758 C CA . MET B 1 1 ? -21.938 11.055 -8.055 1 49.06 1 MET B CA 1
ATOM 759 C C . MET B 1 1 ? -20.484 11.078 -8.492 1 49.06 1 MET B C 1
ATOM 761 O O . MET B 1 1 ? -19.922 10.047 -8.875 1 49.06 1 MET B O 1
ATOM 765 N N . ALA B 1 2 ? -19.75 12.25 -8.352 1 57.88 2 ALA B N 1
ATOM 766 C CA . ALA B 1 2 ? -18.359 12.414 -8.727 1 57.88 2 ALA B CA 1
ATOM 767 C C . ALA B 1 2 ? -17.453 11.531 -7.867 1 57.88 2 ALA B C 1
ATOM 769 O O . ALA B 1 2 ? -16.547 10.859 -8.383 1 57.88 2 ALA B O 1
ATOM 770 N N . SER B 1 3 ? -17.922 11.25 -6.648 1 69.81 3 SER B N 1
ATOM 771 C CA . SER B 1 3 ? -17.141 10.461 -5.711 1 69.81 3 SER B CA 1
ATOM 772 C C . SER B 1 3 ? -17.156 8.984 -6.074 1 69.81 3 SER B C 1
ATOM 774 O O . SER B 1 3 ? -16.125 8.305 -6.012 1 69.81 3 SER B O 1
ATOM 776 N N . ILE B 1 4 ? -18.312 8.609 -6.668 1 67.31 4 ILE B N 1
ATOM 777 C CA . ILE B 1 4 ? -18.484 7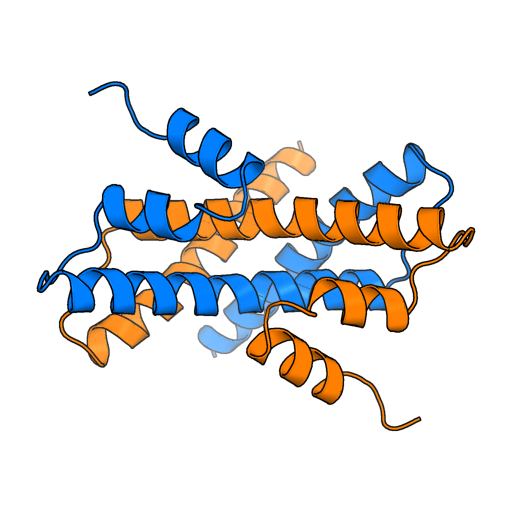.207 -7.02 1 67.31 4 ILE B CA 1
ATOM 778 C C . ILE B 1 4 ? -17.688 6.891 -8.281 1 67.31 4 ILE B C 1
ATOM 780 O O . ILE B 1 4 ? -17.031 5.852 -8.359 1 67.31 4 ILE B O 1
ATOM 784 N N . GLU B 1 5 ? -17.719 7.773 -9.172 1 73 5 GLU B N 1
ATOM 785 C CA . GLU B 1 5 ? -17 7.598 -10.43 1 73 5 GLU B CA 1
ATOM 786 C C . GLU B 1 5 ? -15.492 7.566 -10.203 1 73 5 GLU B C 1
ATOM 788 O O . GLU B 1 5 ? -14.789 6.766 -10.82 1 73 5 GLU B O 1
ATOM 793 N N . GLU B 1 6 ? -15.102 8.367 -9.359 1 74.94 6 GLU B N 1
ATOM 794 C CA . GLU B 1 6 ? -13.68 8.422 -9.055 1 74.94 6 GLU B CA 1
ATOM 795 C C . GLU B 1 6 ? -13.211 7.152 -8.344 1 74.94 6 GLU B C 1
ATOM 797 O O . GLU B 1 6 ? -12.133 6.633 -8.633 1 74.94 6 GLU B O 1
ATOM 802 N N . ASP B 1 7 ? -14.102 6.73 -7.508 1 75.5 7 ASP B N 1
ATOM 803 C CA . ASP B 1 7 ? -13.805 5.48 -6.82 1 75.5 7 ASP B CA 1
ATOM 804 C C . ASP B 1 7 ? -13.703 4.32 -7.805 1 75.5 7 ASP B C 1
ATOM 806 O O . ASP B 1 7 ? -12.82 3.473 -7.688 1 75.5 7 ASP B O 1
ATOM 810 N N . GLU B 1 8 ? -14.547 4.371 -8.758 1 80.81 8 GLU B N 1
ATOM 811 C CA . GLU B 1 8 ? -14.516 3.322 -9.773 1 80.81 8 GLU B CA 1
ATOM 812 C C . GLU B 1 8 ? -13.266 3.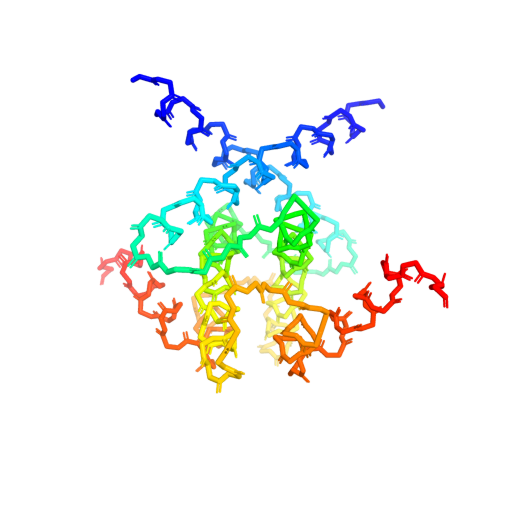42 -10.633 1 80.81 8 GLU B C 1
ATOM 814 O O . GLU B 1 8 ? -12.648 2.402 -10.961 1 80.81 8 GLU B O 1
ATOM 819 N N . LYS B 1 9 ? -13 4.613 -10.977 1 79.94 9 LYS B N 1
ATOM 820 C CA . LYS B 1 9 ? -11.789 4.832 -11.773 1 79.94 9 LYS B CA 1
ATOM 821 C C . LYS B 1 9 ? -10.539 4.426 -10.992 1 79.94 9 LYS B C 1
ATOM 823 O O . LYS B 1 9 ? -9.625 3.822 -11.555 1 79.94 9 LYS B O 1
ATOM 828 N N . PHE B 1 10 ? -10.609 4.762 -9.773 1 81.19 10 PHE B N 1
ATOM 829 C CA . PHE B 1 10 ? -9.492 4.379 -8.914 1 81.19 10 PHE B CA 1
ATOM 830 C C . PHE B 1 10 ? -9.328 2.863 -8.891 1 81.19 10 PHE B C 1
ATOM 832 O O . PHE B 1 10 ? -8.234 2.352 -9.133 1 81.19 10 PHE B O 1
ATOM 839 N N . THR B 1 11 ? -10.375 2.191 -8.688 1 82.94 11 THR B N 1
ATOM 840 C CA . THR B 1 11 ? -10.336 0.736 -8.609 1 82.94 11 THR B CA 1
ATOM 841 C C . THR B 1 11 ? -9.82 0.135 -9.914 1 82.94 11 THR B C 1
ATOM 843 O O . THR B 1 11 ? -8.992 -0.773 -9.898 1 82.94 11 THR B O 1
ATOM 846 N N . GLN B 1 12 ? -10.234 0.688 -10.961 1 87.69 12 GLN B N 1
ATOM 847 C CA . GLN B 1 12 ? -9.82 0.176 -12.266 1 87.69 12 GLN B CA 1
ATOM 848 C C . GLN B 1 12 ? -8.336 0.405 -12.508 1 87.69 12 GLN B C 1
ATOM 850 O O . GLN B 1 12 ? -7.633 -0.489 -12.992 1 87.69 12 GLN B O 1
ATOM 855 N N . VAL B 1 13 ? -7.906 1.519 -12.242 1 85.44 13 VAL B N 1
ATOM 856 C CA . VAL B 1 13 ? -6.52 1.889 -12.516 1 85.44 13 VAL B CA 1
ATOM 857 C C . VAL B 1 13 ? -5.586 1.082 -11.617 1 85.44 13 VAL B C 1
ATOM 859 O O . VAL B 1 13 ? -4.566 0.561 -12.086 1 85.44 13 VAL B O 1
ATOM 862 N N . ILE B 1 14 ? -5.953 0.95 -10.406 1 87.69 14 ILE B N 1
ATOM 863 C CA . ILE B 1 14 ? -5.102 0.204 -9.484 1 87.69 14 ILE B CA 1
ATOM 864 C C . ILE B 1 14 ? -5.098 -1.273 -9.867 1 87.69 14 ILE B C 1
ATOM 866 O O . ILE B 1 14 ? -4.051 -1.927 -9.836 1 87.69 14 ILE B O 1
ATOM 870 N N . HIS B 1 15 ? -6.215 -1.694 -10.266 1 91.12 15 HIS B N 1
ATOM 871 C CA . HIS B 1 15 ? -6.312 -3.07 -10.742 1 91.12 15 HIS B CA 1
ATOM 872 C C . HIS B 1 15 ? -5.438 -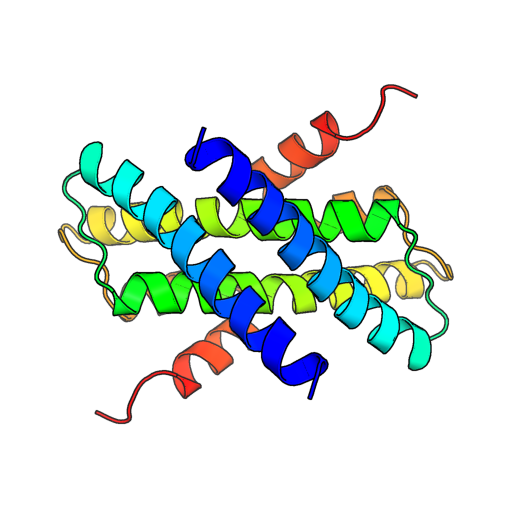3.293 -11.969 1 91.12 15 HIS B C 1
ATOM 874 O O . HIS B 1 15 ? -4.711 -4.289 -12.047 1 91.12 15 HIS B O 1
ATOM 880 N N . TYR B 1 16 ? -5.543 -2.463 -12.852 1 91.62 16 TYR B N 1
ATOM 881 C CA . TYR B 1 16 ? -4.77 -2.562 -14.086 1 91.62 16 TYR B CA 1
ATOM 882 C C . TYR B 1 16 ? -3.273 -2.529 -13.797 1 91.62 16 TYR B C 1
ATOM 884 O O . TYR B 1 16 ? -2.514 -3.348 -14.32 1 91.62 16 TYR B O 1
ATOM 892 N N . THR B 1 17 ? -2.801 -1.634 -13.023 1 91.06 17 THR B N 1
ATOM 893 C CA . THR B 1 17 ? -1.39 -1.491 -12.688 1 91.06 17 THR B CA 1
ATOM 894 C C . THR B 1 17 ? -0.886 -2.721 -11.938 1 91.06 17 THR B C 1
ATOM 896 O O . THR B 1 17 ? 0.197 -3.232 -12.227 1 91.06 17 THR B O 1
ATOM 899 N N . THR B 1 18 ? -1.687 -3.188 -11.023 1 93.88 18 THR B N 1
ATOM 900 C CA . THR B 1 18 ? -1.338 -4.406 -10.305 1 93.88 18 THR B CA 1
ATOM 901 C C . THR B 1 18 ? -1.219 -5.586 -11.258 1 93.88 18 THR B C 1
ATOM 903 O O . THR B 1 18 ? -0.3 -6.402 -11.133 1 93.88 18 THR B O 1
ATOM 906 N N . GLY B 1 19 ? -2.115 -5.621 -12.195 1 95.38 19 GLY B N 1
ATOM 907 C CA . GLY B 1 19 ? -2.055 -6.652 -13.219 1 95.38 19 GLY B CA 1
ATOM 908 C C . GLY B 1 19 ? -0.759 -6.633 -14 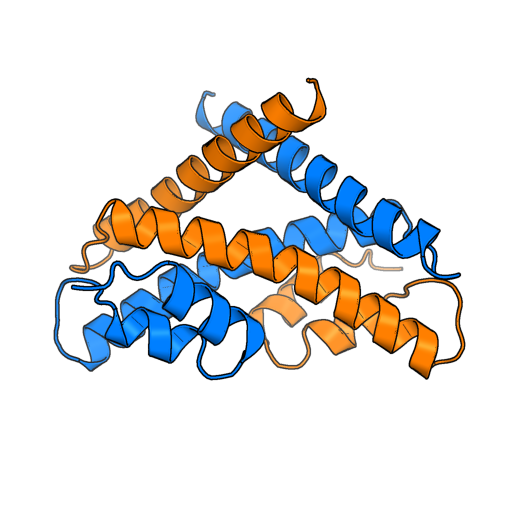1 95.38 19 GLY B C 1
ATOM 909 O O . GLY B 1 19 ? -0.193 -7.688 -14.297 1 95.38 19 GLY B O 1
ATOM 910 N N . LYS B 1 20 ? -0.289 -5.508 -14.352 1 93.94 20 LYS B N 1
ATOM 911 C CA . LYS B 1 20 ? 0.97 -5.375 -15.078 1 93.94 20 LYS B CA 1
ATOM 912 C C . LYS B 1 20 ? 2.141 -5.902 -14.25 1 93.94 20 LYS B C 1
ATOM 914 O O . LYS B 1 20 ? 3.014 -6.594 -14.773 1 93.94 20 LYS B O 1
ATOM 919 N N . ILE B 1 21 ? 2.129 -5.547 -13.023 1 94 21 ILE B N 1
ATOM 920 C CA . ILE B 1 21 ? 3.188 -5.977 -12.117 1 94 21 ILE B CA 1
ATOM 921 C C . ILE B 1 21 ? 3.186 -7.5 -12.008 1 94 21 ILE B C 1
ATOM 923 O O . ILE B 1 21 ? 4.234 -8.141 -12.117 1 94 21 ILE B O 1
ATOM 927 N N . CYS B 1 22 ? 2.059 -8.07 -11.867 1 95.94 22 CYS B N 1
ATOM 928 C CA . CYS B 1 22 ? 1.924 -9.516 -11.734 1 95.94 22 CYS B CA 1
ATOM 929 C C . CYS B 1 22 ? 2.342 -10.219 -13.016 1 95.94 22 CYS B C 1
ATOM 931 O O . CYS B 1 22 ? 3.029 -11.242 -12.977 1 95.94 22 CYS B O 1
ATOM 933 N N . LYS B 1 23 ? 1.949 -9.648 -14.125 1 95.75 23 LYS B N 1
ATOM 934 C CA . LYS B 1 23 ? 2.311 -10.227 -15.414 1 95.75 23 LYS B CA 1
ATOM 935 C C . LYS B 1 23 ? 3.824 -10.234 -15.609 1 95.75 23 LYS B C 1
ATOM 937 O O . LYS B 1 23 ? 4.375 -11.188 -16.156 1 95.75 23 LYS B O 1
ATOM 942 N N . LYS B 1 24 ? 4.48 -9.242 -15.211 1 94.94 24 LYS B N 1
ATOM 943 C CA . LYS B 1 24 ? 5.938 -9.188 -15.273 1 94.94 24 LYS B CA 1
ATOM 944 C C . LYS B 1 24 ? 6.566 -10.297 -14.438 1 94.94 24 LYS B C 1
ATOM 946 O O . LYS B 1 24 ? 7.5 -10.969 -14.883 1 94.94 24 LYS B O 1
ATOM 951 N N . ILE B 1 25 ? 6.074 -10.492 -13.312 1 94.94 25 ILE B N 1
ATOM 952 C CA . ILE B 1 25 ? 6.582 -11.531 -12.414 1 94.94 25 ILE B CA 1
ATOM 953 C C . ILE B 1 25 ? 6.355 -12.906 -13.039 1 94.94 25 ILE B C 1
ATOM 955 O O . ILE B 1 25 ? 7.246 -13.758 -13.016 1 94.94 25 ILE B O 1
ATOM 959 N N . GLU B 1 26 ? 5.16 -13.039 -13.641 1 95.94 26 GLU B N 1
ATOM 960 C CA . GLU B 1 26 ? 4.832 -14.312 -14.281 1 95.94 26 GLU B CA 1
ATOM 961 C C . GLU B 1 26 ? 5.816 -14.633 -15.398 1 95.94 26 GLU B C 1
ATOM 963 O O . GLU B 1 26 ? 6.18 -15.797 -15.594 1 95.94 26 GLU B O 1
ATOM 968 N N . LYS B 1 27 ? 6.16 -13.672 -16.094 1 95.38 27 LYS B N 1
ATOM 969 C CA . LYS B 1 27 ? 7.078 -13.844 -17.203 1 95.38 27 LYS B CA 1
ATOM 970 C C . LYS B 1 27 ? 8.469 -14.25 -16.719 1 95.38 27 LYS B C 1
ATOM 972 O O . LYS B 1 27 ? 9.18 -14.984 -17.406 1 95.38 27 LYS B O 1
ATOM 977 N N . GLU B 1 28 ? 8.789 -13.844 -15.547 1 95.5 28 GLU B N 1
ATOM 978 C CA . GLU B 1 28 ? 10.133 -14.047 -15.031 1 95.5 28 GLU B CA 1
ATOM 979 C C . GLU B 1 28 ? 10.203 -15.273 -14.125 1 95.5 28 GLU B C 1
ATOM 981 O O . GLU B 1 28 ? 11.289 -15.719 -13.758 1 95.5 28 GLU B O 1
ATOM 986 N N . THR B 1 29 ? 9.07 -15.711 -13.891 1 93.75 29 THR B N 1
ATOM 987 C CA . THR B 1 29 ? 8.992 -16.844 -12.977 1 93.75 29 THR B CA 1
ATOM 988 C C . THR B 1 29 ? 7.965 -17.859 -13.445 1 93.75 29 THR B C 1
ATOM 990 O O . THR B 1 29 ? 7.441 -17.75 -14.562 1 93.75 29 THR B O 1
ATOM 993 N N . GLU B 1 30 ? 7.602 -18.922 -12.688 1 92.62 30 GLU B N 1
ATOM 994 C CA . GLU B 1 30 ? 6.598 -19.922 -13 1 92.62 30 GLU B CA 1
ATOM 995 C C . GLU B 1 30 ? 5.336 -19.734 -12.164 1 92.62 30 GLU B C 1
ATOM 997 O O . GLU B 1 30 ? 4.438 -20.578 -12.188 1 92.62 30 GLU B O 1
ATOM 1002 N N . ILE B 1 31 ? 5.34 -18.609 -11.5 1 95.56 31 ILE B N 1
ATOM 1003 C CA . ILE B 1 31 ? 4.211 -18.391 -10.602 1 95.56 31 ILE B CA 1
ATOM 1004 C C . ILE B 1 31 ? 3.078 -17.703 -11.359 1 95.56 31 ILE B C 1
ATOM 1006 O O . ILE B 1 31 ? 3.312 -16.734 -12.102 1 95.56 31 ILE B O 1
ATOM 1010 N N . ILE B 1 32 ? 1.886 -18.141 -11.125 1 96.38 32 ILE B N 1
ATOM 1011 C CA . ILE B 1 32 ? 0.702 -17.625 -11.805 1 96.38 32 ILE B CA 1
ATOM 1012 C C . ILE B 1 32 ? -0.161 -16.844 -10.812 1 96.38 32 ILE B C 1
ATOM 1014 O O . ILE B 1 32 ? -0.425 -17.328 -9.703 1 96.38 32 ILE B O 1
ATOM 1018 N N . PHE B 1 33 ? -0.572 -15.695 -11.25 1 96.38 33 PHE B N 1
ATOM 1019 C CA . PHE B 1 33 ? -1.525 -14.875 -10.516 1 96.38 33 PHE B CA 1
ATOM 1020 C C . PHE B 1 33 ? -2.908 -14.945 -11.148 1 96.38 33 PHE B C 1
ATOM 1022 O O . PHE B 1 33 ? -3.072 -14.633 -12.328 1 96.38 33 PHE B O 1
ATOM 1029 N N . SER B 1 34 ? -3.871 -15.375 -10.398 1 95.75 34 SER B N 1
ATOM 1030 C CA . SER B 1 34 ? -5.246 -15.359 -10.883 1 95.75 34 SER B CA 1
ATOM 1031 C C . SER B 1 34 ? -5.82 -13.945 -10.875 1 95.75 34 SER B C 1
ATOM 1033 O O . SER B 1 34 ? -5.262 -13.047 -10.25 1 95.75 34 SER B O 1
ATOM 1035 N N . LYS B 1 35 ? -6.945 -13.742 -11.531 1 95.06 35 LYS B N 1
ATOM 1036 C CA . LYS B 1 35 ? -7.656 -12.469 -11.484 1 95.06 35 LYS B CA 1
ATOM 1037 C C . LYS B 1 35 ? -8.055 -12.109 -10.062 1 95.06 35 LYS B C 1
ATOM 1039 O O . LYS B 1 35 ? -7.992 -10.938 -9.672 1 95.06 35 LYS B O 1
ATOM 1044 N N . GLU B 1 36 ? -8.391 -13.086 -9.367 1 93.81 36 GLU B N 1
ATOM 1045 C CA . GLU B 1 36 ? -8.812 -12.875 -7.98 1 93.81 36 GLU B CA 1
ATOM 1046 C C . GLU B 1 36 ? -7.652 -12.398 -7.117 1 93.81 36 GLU B C 1
ATOM 1048 O O . GLU B 1 36 ? -7.809 -11.477 -6.312 1 93.81 36 GLU B O 1
ATOM 1053 N N . SER B 1 37 ? -6.527 -13.031 -7.262 1 95.25 37 SER B N 1
ATOM 1054 C CA . SER B 1 37 ? -5.379 -12.633 -6.457 1 95.25 37 SER B CA 1
ATOM 1055 C C . SER B 1 37 ? -4.918 -11.227 -6.824 1 95.25 37 SER B C 1
ATOM 1057 O O . SER B 1 37 ? -4.504 -10.453 -5.953 1 95.25 37 SER B O 1
ATOM 1059 N N . ILE B 1 38 ? -5.02 -10.844 -8.094 1 96.06 38 ILE B N 1
ATOM 1060 C CA . ILE B 1 38 ? -4.66 -9.5 -8.547 1 96.06 38 ILE B CA 1
ATOM 1061 C C . ILE B 1 38 ? -5.598 -8.477 -7.922 1 96.06 38 ILE B C 1
ATOM 1063 O O . ILE B 1 38 ? -5.148 -7.438 -7.426 1 96.06 38 ILE B O 1
ATOM 1067 N N . ALA B 1 39 ? -6.836 -8.828 -7.918 1 93.88 39 ALA B N 1
ATOM 1068 C CA . ALA B 1 39 ? -7.824 -7.941 -7.309 1 93.88 39 ALA B CA 1
ATOM 1069 C C . ALA B 1 39 ? -7.555 -7.762 -5.816 1 93.88 39 ALA B C 1
ATOM 1071 O O . ALA B 1 39 ? -7.684 -6.656 -5.281 1 93.88 39 ALA B O 1
ATOM 1072 N N . MET B 1 40 ? -7.16 -8.82 -5.219 1 94.12 40 MET B N 1
ATOM 1073 C CA . MET B 1 40 ? -6.91 -8.766 -3.781 1 94.12 40 MET B CA 1
ATOM 1074 C C . MET B 1 40 ? -5.676 -7.926 -3.475 1 94.12 40 MET B C 1
ATOM 1076 O O . MET B 1 40 ? -5.676 -7.137 -2.529 1 94.12 40 MET B O 1
ATOM 1080 N N . ILE B 1 41 ? -4.68 -8.125 -4.246 1 94.56 41 ILE B N 1
ATOM 1081 C CA . ILE B 1 41 ? -3.473 -7.324 -4.062 1 94.56 41 ILE B CA 1
ATOM 1082 C C . ILE B 1 41 ? -3.809 -5.84 -4.207 1 94.56 41 ILE B C 1
ATOM 1084 O O . ILE B 1 41 ? -3.375 -5.02 -3.398 1 94.56 41 ILE B O 1
ATOM 1088 N N . ALA B 1 42 ? -4.586 -5.543 -5.242 1 93.19 42 ALA B N 1
ATOM 1089 C CA . ALA B 1 42 ? -4.988 -4.16 -5.488 1 93.19 42 ALA B CA 1
ATOM 1090 C C . ALA B 1 42 ? -5.773 -3.604 -4.301 1 93.19 42 ALA B C 1
ATOM 1092 O O . ALA B 1 42 ? -5.547 -2.465 -3.881 1 93.19 42 ALA B O 1
ATOM 1093 N N . ASP B 1 43 ? -6.617 -4.387 -3.734 1 92.25 43 ASP B N 1
ATOM 1094 C CA . ASP B 1 43 ? -7.422 -3.977 -2.588 1 92.25 43 ASP B CA 1
ATOM 1095 C C . ASP B 1 43 ? -6.551 -3.75 -1.355 1 92.25 43 ASP B C 1
ATOM 1097 O O . ASP B 1 43 ? -6.727 -2.764 -0.636 1 92.25 43 ASP B O 1
ATOM 1101 N N . LEU B 1 44 ? -5.676 -4.637 -1.124 1 92.69 44 LEU B N 1
ATOM 1102 C CA . LEU B 1 44 ? -4.789 -4.527 0.027 1 92.69 44 LEU B CA 1
ATOM 1103 C C . LEU B 1 44 ? -3.91 -3.283 -0.082 1 92.69 44 LEU B C 1
ATOM 1105 O O . LEU B 1 44 ? -3.713 -2.57 0.904 1 92.69 44 LEU B O 1
ATOM 1109 N N . ALA B 1 45 ? -3.441 -3.049 -1.281 1 91.19 45 ALA B N 1
ATOM 1110 C CA . ALA B 1 45 ? -2.605 -1.868 -1.489 1 91.19 45 ALA B CA 1
ATOM 1111 C C . ALA B 1 45 ? -3.393 -0.586 -1.233 1 91.19 45 ALA B C 1
ATOM 1113 O O . ALA B 1 45 ? -2.877 0.356 -0.628 1 91.19 45 ALA B O 1
ATOM 1114 N N . SER B 1 46 ? -4.578 -0.584 -1.695 1 89.31 46 SER B N 1
ATOM 1115 C CA . SER B 1 46 ? -5.441 0.573 -1.476 1 89.31 46 SER B CA 1
ATOM 1116 C C . SER B 1 46 ? -5.695 0.799 0.011 1 89.31 46 SER B C 1
ATOM 1118 O O . SER B 1 46 ? -5.66 1.937 0.486 1 89.31 46 SER B O 1
ATOM 1120 N N . ARG B 1 47 ? -5.895 -0.163 0.73 1 90.19 47 ARG B N 1
ATOM 1121 C CA . ARG B 1 47 ? -6.141 -0.06 2.164 1 90.19 47 ARG B CA 1
ATOM 1122 C C . ARG B 1 47 ? -4.879 0.379 2.906 1 90.19 47 ARG B C 1
ATOM 1124 O O . ARG B 1 47 ? -4.961 1.065 3.928 1 90.19 47 ARG B O 1
ATOM 1131 N N . GLN B 1 48 ? -3.816 -0.078 2.398 1 90.56 48 GLN B N 1
ATOM 1132 C CA . GLN B 1 48 ? -2.555 0.3 3.025 1 90.56 48 GLN B CA 1
ATOM 1133 C C . GLN B 1 48 ? -2.357 1.813 2.998 1 90.56 48 GLN B C 1
ATOM 1135 O O . GLN B 1 48 ? -1.787 2.387 3.928 1 90.56 48 GLN B O 1
ATOM 1140 N N . SER B 1 49 ? -2.838 2.549 1.919 1 91.38 49 SER B N 1
ATOM 1141 C CA . SER B 1 49 ? -2.723 4 1.854 1 91.38 49 SER B CA 1
ATOM 1142 C C . SER B 1 49 ? -3.455 4.668 3.014 1 91.38 49 SER B C 1
ATOM 1144 O O . SER B 1 49 ? -2.982 5.664 3.562 1 91.38 49 SER B O 1
ATOM 1146 N N . VAL B 1 50 ? -4.535 4.137 3.367 1 92.06 50 VAL B N 1
ATOM 1147 C CA . VAL B 1 50 ? -5.32 4.648 4.488 1 92.06 50 VAL B CA 1
ATOM 1148 C C . VAL B 1 50 ? -4.539 4.477 5.785 1 92.06 50 VAL B C 1
ATOM 1150 O O . VAL B 1 50 ? -4.469 5.398 6.602 1 92.06 50 VAL B O 1
ATOM 1153 N N . LEU B 1 51 ? -3.926 3.346 5.941 1 94.25 51 LEU B N 1
ATOM 1154 C CA . LEU B 1 51 ? -3.148 3.064 7.145 1 94.25 51 LEU B CA 1
ATOM 1155 C C . LEU B 1 51 ? -1.934 3.982 7.23 1 94.25 51 LEU B C 1
ATOM 1157 O O . LEU B 1 51 ? -1.606 4.484 8.312 1 94.25 51 LEU B O 1
ATOM 1161 N N . PHE B 1 52 ? -1.301 4.172 6.074 1 95.38 52 PHE B N 1
ATOM 1162 C CA . PHE B 1 52 ? -0.17 5.09 6.035 1 95.38 52 PHE B CA 1
ATOM 1163 C C . PHE B 1 52 ? -0.58 6.473 6.535 1 95.38 52 PHE B C 1
ATOM 1165 O O . PHE B 1 52 ? 0.111 7.07 7.363 1 95.38 52 PHE B O 1
ATOM 1172 N N . ALA B 1 53 ? -1.692 6.988 6.062 1 96.19 53 ALA B N 1
ATOM 1173 C CA . ALA B 1 53 ? -2.17 8.312 6.453 1 96.19 53 ALA B CA 1
ATOM 1174 C C . ALA B 1 53 ? -2.465 8.367 7.949 1 96.19 53 ALA B C 1
ATOM 1176 O O . ALA B 1 53 ? -2.086 9.328 8.625 1 96.19 53 ALA B O 1
ATOM 1177 N N . HIS B 1 54 ? -3.057 7.312 8.438 1 95.88 54 HIS B N 1
ATOM 1178 C CA . HIS B 1 54 ? -3.377 7.266 9.867 1 95.88 54 HIS B CA 1
ATOM 1179 C C . HIS B 1 54 ? -2.111 7.18 10.711 1 95.88 54 HIS B C 1
ATOM 1181 O O . HIS B 1 54 ? -2.016 7.82 11.758 1 95.88 54 HIS B O 1
ATOM 1187 N N . ASP B 1 55 ? -1.164 6.363 10.336 1 96.31 55 ASP B N 1
ATOM 1188 C CA . ASP B 1 55 ? 0.098 6.258 11.062 1 96.31 55 ASP B CA 1
ATOM 1189 C C . ASP B 1 55 ? 0.826 7.598 11.094 1 96.31 55 ASP B C 1
ATOM 1191 O O . ASP B 1 55 ? 1.336 8.008 12.141 1 96.31 55 ASP B O 1
ATOM 1195 N N . LEU B 1 56 ? 0.812 8.305 10 1 97.06 56 LEU B N 1
ATOM 1196 C CA . LEU B 1 56 ? 1.477 9.602 9.922 1 97.06 56 LEU B CA 1
ATOM 1197 C C . LEU B 1 56 ? 0.803 10.617 10.844 1 97.06 56 LEU B C 1
ATOM 1199 O O . LEU B 1 56 ? 1.48 11.391 11.523 1 97.06 56 LEU B O 1
ATOM 1203 N N . GLU B 1 57 ? -0.497 10.547 10.836 1 97.31 57 GLU B N 1
ATOM 1204 C CA . GLU B 1 57 ? -1.245 11.383 11.766 1 97.31 57 GLU B CA 1
ATOM 1205 C C . GLU B 1 57 ? -0.854 11.086 13.211 1 97.31 57 GLU B C 1
ATOM 1207 O O . GLU B 1 57 ? -0.594 12.008 13.992 1 97.31 57 GLU B O 1
ATOM 1212 N N . LEU B 1 58 ? -0.764 9.844 13.586 1 96.69 58 LEU B N 1
ATOM 1213 C CA . LEU B 1 58 ? -0.415 9.422 14.945 1 96.69 58 LEU B CA 1
ATOM 1214 C C . LEU B 1 58 ? 1.012 9.836 15.289 1 96.69 58 LEU B C 1
ATOM 1216 O O . LEU B 1 58 ? 1.288 10.25 16.422 1 96.69 58 LEU B O 1
ATOM 1220 N N . PHE B 1 59 ? 1.89 9.703 14.297 1 97.12 59 PHE B N 1
ATOM 1221 C CA . PHE B 1 59 ? 3.275 10.094 14.523 1 97.12 59 PHE B CA 1
ATOM 1222 C C . PHE B 1 59 ? 3.375 11.594 14.805 1 97.12 59 PHE B C 1
ATOM 1224 O O . PHE B 1 59 ? 4.074 12.008 15.727 1 97.12 59 PHE B O 1
ATOM 1231 N N . ALA B 1 60 ? 2.695 12.414 13.992 1 96.94 60 ALA B N 1
ATOM 1232 C CA . ALA B 1 60 ? 2.699 13.867 14.195 1 96.94 60 ALA B CA 1
ATOM 1233 C C . ALA B 1 60 ? 2.113 14.227 15.555 1 96.94 60 ALA B C 1
ATOM 1235 O O . ALA B 1 60 ? 2.697 15.023 16.297 1 96.94 60 ALA B O 1
ATOM 1236 N N . LYS B 1 61 ? 1.031 13.594 15.969 1 96.62 61 LYS B N 1
ATOM 1237 C CA . LYS B 1 61 ? 0.414 13.828 17.266 1 96.62 61 LYS B CA 1
ATOM 1238 C C . LYS B 1 61 ? 1.361 13.445 18.406 1 96.62 61 LYS B C 1
ATOM 1240 O O . LYS B 1 61 ? 1.503 14.195 19.375 1 96.62 61 LYS B O 1
ATOM 1245 N N . HIS B 1 62 ? 1.894 12.305 18.25 1 96.88 62 HIS B N 1
ATOM 1246 C CA . HIS B 1 62 ? 2.828 11.82 19.25 1 96.88 62 HIS B CA 1
ATOM 1247 C C . HIS B 1 62 ? 3.971 12.805 19.469 1 96.88 62 HIS B C 1
ATOM 1249 O O . HIS B 1 62 ? 4.43 12.984 20.609 1 96.88 62 HIS B O 1
ATOM 1255 N N . ALA B 1 63 ? 4.391 13.461 18.422 1 97.06 63 ALA B N 1
ATOM 1256 C CA . ALA B 1 63 ? 5.473 14.438 18.5 1 97.06 63 ALA B CA 1
ATOM 1257 C C . ALA B 1 63 ? 4.938 15.828 18.828 1 97.06 63 ALA B C 1
ATOM 1259 O O . ALA B 1 63 ? 5.699 16.797 18.875 1 97.06 63 ALA B O 1
ATOM 1260 N N . LYS B 1 64 ? 3.666 15.945 19 1 96.81 64 LYS B N 1
ATOM 1261 C CA . LYS B 1 64 ? 2.99 17.188 19.359 1 96.81 64 LYS B CA 1
ATOM 1262 C C . LYS B 1 64 ? 3.129 18.234 18.25 1 96.81 64 LYS B C 1
ATOM 1264 O O . LYS B 1 64 ? 3.359 19.406 18.531 1 96.81 64 LYS B O 1
ATOM 1269 N N . ARG B 1 65 ? 3.084 17.812 17.078 1 96.62 65 ARG B N 1
ATOM 1270 C CA . ARG B 1 65 ? 3.09 18.688 15.898 1 96.62 65 ARG B CA 1
ATOM 1271 C C . ARG B 1 65 ? 1.754 18.625 15.172 1 96.62 65 ARG B C 1
ATOM 1273 O O . ARG B 1 65 ? 1.007 17.656 15.305 1 96.62 65 ARG B O 1
ATOM 1280 N N . LYS B 1 66 ? 1.565 19.672 14.305 1 96.25 66 LYS B N 1
ATOM 1281 C CA . LYS B 1 66 ? 0.315 19.75 13.555 1 96.25 66 LYS B CA 1
ATOM 1282 C C . LYS B 1 66 ? 0.543 19.469 12.078 1 96.25 66 LYS B C 1
ATOM 1284 O O . LYS B 1 66 ? -0.396 19.5 11.281 1 96.25 66 LYS B O 1
ATOM 1289 N N . ARG B 1 67 ? 1.831 19.188 11.742 1 96.5 67 ARG B N 1
ATOM 1290 C CA . ARG B 1 67 ? 2.143 18.922 10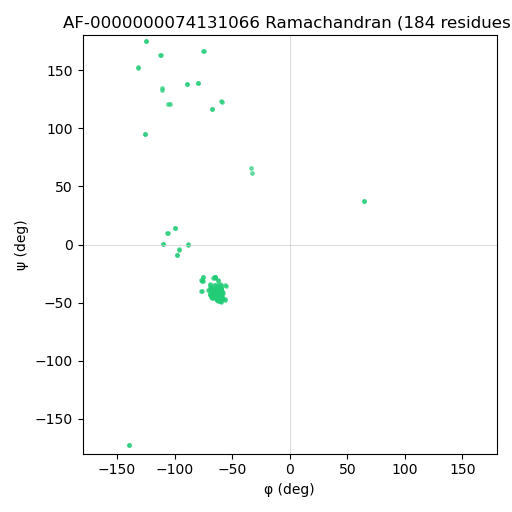.344 1 96.5 67 ARG B CA 1
ATOM 1291 C C . ARG B 1 67 ? 2.998 17.656 10.211 1 96.5 67 ARG B C 1
ATOM 1293 O O . ARG B 1 67 ? 3.824 17.375 11.078 1 96.5 67 ARG B O 1
ATOM 1300 N N . ILE B 1 68 ? 2.865 17.047 9.109 1 96.88 68 ILE B N 1
ATOM 1301 C CA . ILE B 1 68 ? 3.67 15.875 8.797 1 96.88 68 ILE B CA 1
ATOM 1302 C C . ILE B 1 68 ? 5.062 16.312 8.344 1 96.88 68 ILE B C 1
ATOM 1304 O O . ILE B 1 68 ? 5.203 17.25 7.562 1 96.88 68 ILE B O 1
ATOM 1308 N N . THR B 1 69 ? 6.094 15.609 8.789 1 95.06 69 THR B N 1
ATOM 1309 C CA . THR B 1 69 ? 7.469 15.914 8.398 1 95.06 69 THR B CA 1
ATOM 1310 C C . THR B 1 69 ? 8.148 14.688 7.797 1 95.06 69 THR B C 1
ATOM 1312 O O . THR B 1 69 ? 7.59 13.586 7.824 1 95.06 69 THR B O 1
ATOM 1315 N N . ALA B 1 70 ? 9.352 14.93 7.332 1 93.12 70 ALA B N 1
ATOM 1316 C CA . ALA B 1 70 ? 10.148 13.836 6.781 1 93.12 70 ALA B CA 1
ATOM 1317 C C . ALA B 1 70 ? 10.445 12.781 7.844 1 93.12 70 ALA B C 1
ATOM 1319 O O . ALA B 1 70 ? 10.508 11.586 7.547 1 93.12 70 ALA B O 1
ATOM 1320 N N . ASP B 1 71 ? 10.633 13.219 9.023 1 95.06 71 ASP B N 1
ATOM 1321 C CA . ASP B 1 71 ? 10.898 12.273 10.102 1 95.06 71 ASP B CA 1
ATOM 1322 C C . ASP B 1 71 ? 9.75 11.281 10.266 1 95.06 71 ASP B C 1
ATOM 1324 O O . ASP B 1 71 ? 9.977 10.102 10.539 1 95.06 71 ASP B O 1
ATOM 1328 N N . ASP B 1 72 ? 8.523 11.773 10.102 1 96.81 72 ASP B N 1
ATOM 1329 C CA . ASP B 1 72 ? 7.359 10.898 10.195 1 96.81 72 ASP B CA 1
ATOM 1330 C C . ASP B 1 72 ? 7.355 9.867 9.07 1 96.81 72 ASP B C 1
ATOM 1332 O O . ASP B 1 72 ? 7.004 8.703 9.289 1 96.81 72 ASP B O 1
ATOM 1336 N N . LEU B 1 73 ? 7.754 10.273 7.902 1 95 73 LEU B N 1
ATOM 1337 C CA . LEU B 1 73 ? 7.812 9.375 6.75 1 95 73 LEU B CA 1
ATOM 1338 C C . LEU B 1 73 ? 8.859 8.289 6.961 1 95 73 LEU B C 1
ATOM 1340 O O . LEU B 1 73 ? 8.625 7.125 6.633 1 95 73 LEU B O 1
ATOM 1344 N N . PHE B 1 74 ? 9.984 8.672 7.562 1 94.69 74 PHE B N 1
ATOM 1345 C CA . PHE B 1 74 ? 11.039 7.695 7.832 1 94.69 74 PHE B CA 1
ATOM 1346 C C . PHE B 1 74 ? 10.594 6.707 8.898 1 94.69 74 PHE B C 1
ATOM 1348 O O . PHE B 1 74 ? 10.914 5.516 8.82 1 94.69 74 PHE B O 1
ATOM 1355 N N . LEU B 1 75 ? 9.875 7.238 9.828 1 95.69 75 LEU B N 1
ATOM 1356 C CA . LEU B 1 75 ? 9.359 6.332 10.852 1 95.69 75 LEU B CA 1
ATOM 1357 C C . LEU B 1 75 ? 8.375 5.336 10.242 1 95.69 75 LEU B C 1
ATOM 1359 O O . LEU B 1 75 ? 8.359 4.164 10.625 1 95.69 75 LEU B O 1
ATOM 1363 N N . LEU B 1 76 ? 7.566 5.809 9.32 1 95 76 LEU B N 1
ATOM 1364 C CA . LEU B 1 76 ? 6.559 4.984 8.656 1 95 76 LEU B CA 1
ATOM 1365 C C . LEU B 1 76 ? 7.211 3.822 7.91 1 95 76 LEU B C 1
ATOM 1367 O O . LEU B 1 76 ? 6.664 2.717 7.883 1 95 76 LEU B O 1
ATOM 1371 N N . THR B 1 77 ? 8.391 4.043 7.309 1 94.19 77 THR B N 1
ATOM 1372 C CA . THR B 1 77 ? 9.008 3.057 6.434 1 94.19 77 THR B CA 1
ATOM 1373 C C . THR B 1 77 ? 10.094 2.287 7.172 1 94.19 77 THR B C 1
ATOM 1375 O O . THR B 1 77 ? 10.852 1.53 6.559 1 94.19 77 THR B O 1
ATOM 1378 N N . ARG B 1 78 ? 10.117 2.383 8.414 1 91.19 78 ARG B N 1
ATOM 1379 C CA . ARG B 1 78 ? 11.219 1.873 9.227 1 91.19 78 ARG B CA 1
ATOM 1380 C C . ARG B 1 78 ? 11.297 0.352 9.148 1 91.19 78 ARG B C 1
ATOM 1382 O O . ARG B 1 78 ? 12.383 -0.225 9.258 1 91.19 78 ARG B O 1
ATOM 1389 N N . LYS B 1 79 ? 10.195 -0.287 8.914 1 86.38 79 LYS B N 1
ATOM 1390 C CA . LYS B 1 79 ? 10.164 -1.747 8.922 1 86.38 79 LYS B CA 1
ATOM 1391 C C . LYS B 1 79 ? 10.297 -2.307 7.508 1 86.38 79 LYS B C 1
ATOM 1393 O O . LYS B 1 79 ? 10.273 -3.525 7.312 1 86.38 79 LYS B O 1
ATOM 1398 N N . THR B 1 80 ? 10.328 -1.398 6.57 1 87.56 80 THR B N 1
ATOM 1399 C CA . THR B 1 80 ? 10.43 -1.801 5.172 1 87.56 80 THR B CA 1
ATOM 1400 C C . THR B 1 80 ? 11.617 -1.112 4.496 1 87.56 80 THR B C 1
ATOM 1402 O O . THR B 1 80 ? 11.461 -0.043 3.902 1 87.56 80 THR B O 1
ATOM 1405 N N . PRO B 1 81 ? 12.812 -1.866 4.465 1 88.75 81 PRO B N 1
ATOM 1406 C CA . PRO B 1 81 ? 14.031 -1.229 3.957 1 88.75 81 PRO B CA 1
ATOM 1407 C C . PRO B 1 81 ? 13.883 -0.739 2.52 1 88.75 81 PRO B C 1
ATOM 1409 O O . PRO B 1 81 ? 14.414 0.315 2.164 1 88.75 81 PRO B O 1
ATOM 1412 N N . SER B 1 82 ? 13.258 -1.471 1.741 1 89.38 82 SER B N 1
ATOM 1413 C CA . SER B 1 82 ? 13.078 -1.073 0.349 1 89.38 82 SER B CA 1
ATOM 1414 C C . SER B 1 82 ? 12.305 0.235 0.242 1 89.38 82 SER B C 1
ATOM 1416 O O . SER B 1 82 ? 12.633 1.092 -0.581 1 89.38 82 SER B O 1
ATOM 1418 N N . LEU B 1 83 ? 11.32 0.428 1.013 1 88.56 83 LEU B N 1
ATOM 1419 C CA . LEU B 1 83 ? 10.547 1.664 1.021 1 88.56 83 LEU B CA 1
ATOM 1420 C C . LEU B 1 83 ? 11.367 2.812 1.604 1 88.56 83 LEU B C 1
ATOM 1422 O O . LEU B 1 83 ? 11.297 3.941 1.111 1 88.56 83 LEU B O 1
ATOM 1426 N N . CYS B 1 84 ? 12.125 2.498 2.637 1 88.69 84 CYS B N 1
ATOM 1427 C CA . CYS B 1 84 ? 12.977 3.514 3.25 1 88.69 84 CYS B CA 1
ATOM 1428 C C . CYS B 1 84 ? 13.992 4.051 2.25 1 88.69 84 CYS B C 1
ATOM 1430 O O . CYS B 1 84 ? 14.211 5.262 2.17 1 88.69 84 CYS B O 1
ATOM 1432 N N . ARG B 1 85 ? 14.602 3.129 1.544 1 89.62 85 ARG B N 1
ATOM 1433 C CA . ARG B 1 85 ? 15.562 3.531 0.521 1 89.62 85 ARG B CA 1
ATOM 1434 C C . ARG B 1 85 ? 14.891 4.379 -0.555 1 89.62 85 ARG B C 1
ATOM 1436 O O . ARG B 1 85 ? 15.445 5.387 -0.995 1 89.62 85 ARG B O 1
ATOM 1443 N N . HIS B 1 86 ? 13.711 3.969 -0.911 1 87.12 86 HIS B N 1
ATOM 1444 C CA . HIS B 1 86 ? 12.945 4.711 -1.905 1 87.12 86 HIS B CA 1
ATOM 1445 C C . HIS B 1 86 ? 12.656 6.129 -1.432 1 87.12 86 HIS B C 1
ATOM 1447 O O . HIS B 1 86 ? 12.781 7.082 -2.205 1 87.12 86 HIS B O 1
ATOM 1453 N N . LEU B 1 87 ? 12.344 6.297 -0.215 1 88.12 87 LEU B N 1
ATOM 1454 C CA . LEU B 1 87 ? 12.055 7.598 0.376 1 88.12 87 LEU B CA 1
ATOM 1455 C C . LEU B 1 87 ? 13.305 8.477 0.37 1 88.12 87 LEU B C 1
ATOM 1457 O O . LEU B 1 87 ? 13.227 9.672 0.063 1 88.12 87 LEU B O 1
ATOM 1461 N N . ALA B 1 88 ? 14.398 7.926 0.697 1 88.06 88 ALA B N 1
ATOM 1462 C CA . ALA B 1 88 ? 15.664 8.648 0.748 1 88.06 88 ALA B CA 1
ATOM 1463 C C . ALA B 1 88 ? 16.047 9.18 -0.63 1 88.06 88 ALA B C 1
ATOM 1465 O O . ALA B 1 88 ? 16.688 10.227 -0.742 1 88.06 88 ALA B O 1
ATOM 1466 N N . GLU B 1 89 ? 15.648 8.445 -1.613 1 85.94 89 GLU B N 1
ATOM 1467 C CA . GLU B 1 89 ? 15.961 8.836 -2.984 1 85.94 89 GLU B CA 1
ATOM 1468 C C . GLU B 1 89 ? 15.062 9.984 -3.451 1 85.94 89 GLU B C 1
ATOM 1470 O O . GLU B 1 89 ? 15.438 10.742 -4.344 1 85.94 89 GLU B O 1
ATOM 1475 N N . LEU B 1 90 ? 13.82 10.047 -2.934 1 78.56 90 LEU B N 1
ATOM 1476 C CA . LEU B 1 90 ? 12.867 11.086 -3.299 1 78.56 90 LEU B CA 1
ATOM 1477 C C . LEU B 1 90 ? 13.219 12.414 -2.637 1 78.56 90 LEU B C 1
ATOM 1479 O O . LEU B 1 90 ? 12.82 13.477 -3.113 1 78.56 90 LEU B O 1
ATOM 1483 N N . LYS B 1 91 ? 13.906 12.422 -1.432 1 71.44 91 LYS B N 1
ATOM 1484 C CA . LYS B 1 91 ? 14.25 13.641 -0.712 1 71.44 91 LYS B CA 1
ATOM 1485 C C . LYS B 1 91 ? 15.289 14.453 -1.474 1 71.44 91 LYS B C 1
ATOM 1487 O O . LYS B 1 91 ? 16.344 13.938 -1.836 1 71.44 91 LYS B O 1
ATOM 1492 N N . PRO B 1 92 ? 14.836 15.68 -1.873 1 60.56 92 PRO B N 1
ATOM 1493 C CA . PRO B 1 92 ? 15.836 16.531 -2.527 1 60.56 92 PRO B CA 1
ATOM 1494 C C . PRO B 1 92 ? 17.047 16.812 -1.633 1 60.56 92 PRO B C 1
ATOM 1496 O O . PRO B 1 92 ? 16.906 16.828 -0.406 1 60.56 92 PRO B O 1
ATOM 1499 N N . ASP B 1 93 ? 18.266 16.484 -2.057 1 53.34 93 ASP B N 1
ATOM 1500 C CA . ASP B 1 93 ? 19.5 16.953 -1.434 1 53.34 93 ASP B CA 1
ATOM 1501 C C . ASP B 1 93 ? 19.328 18.359 -0.855 1 53.34 93 ASP B C 1
ATOM 1503 O O . ASP B 1 93 ? 19.031 19.297 -1.589 1 53.34 93 ASP B O 1
ATOM 1507 N N . SER B 1 94 ? 18.438 18.578 0.111 1 39.88 94 SER B N 1
ATOM 1508 C CA . SER B 1 94 ? 18.672 19.938 0.6 1 39.88 94 SER B CA 1
ATOM 1509 C C . SER B 1 94 ? 20.094 20.094 1.112 1 39.88 94 SER B C 1
ATOM 1511 O O . SER B 1 94 ? 20.672 19.172 1.693 1 39.88 94 SER B O 1
#

pLDDT: mean 89.28, std 10.99, range [39.88, 97.31]

InterPro domains:
  IPR009072 Histone-fold [G3DSA:1.10.20.10] (2-94)
  IPR009072 Histone-fold [SSF47113] (14-79)
  IPR029003 CENP-S/Mhf1 [PF15630] (9-83)

Solvent-accessible surface area (backbone atoms only — not comparable to full-atom values): 10272 Å² total; per-residue (Å²): 110,70,66,56,52,49,50,50,52,37,53,50,43,43,36,52,53,38,44,53,54,48,50,55,50,28,75,75,44,78,44,44,77,50,73,66,56,36,47,47,47,32,50,52,28,56,51,45,39,56,50,51,53,50,51,38,50,49,47,20,50,74,70,71,42,48,50,72,50,70,68,42,54,51,61,72,25,64,89,35,66,72,55,37,54,50,51,60,68,69,50,72,86,119,110,71,66,56,51,47,49,51,50,38,52,50,42,44,35,52,54,41,43,53,55,50,50,53,49,30,75,76,44,79,44,46,78,51,73,64,56,36,47,46,48,32,50,53,28,57,51,46,41,56,48,51,54,50,51,40,50,51,47,21,50,74,68,72,42,47,50,70,49,69,67,41,55,50,60,71,25,64,87,36,65,69,54,37,54,52,50,60,68,68,50,71,86,118

Foldseek 3Di:
DVVVVVVVVLLVVLLVVLVVVQVVVVVVDVDDDDSVNSSVVSVVVVVVVVVLVVQQVVVCVVVPHDDGDLVSVCVSCVVPVVSNVVSVVVDPPD/DVVVVVVVVLLVVLLVVLVVVQVVVVVVDVDDDDSVNSSVVSVVVVVVVVVLVVQQVVVCVVVPHDDGDLVSVCVSCVVPVVSNVVSVVVDPPD

Organism: Ciona intestinalis (NCBI:txid7719)

Sequence (188 aa):
MASIEEDEKFTQVIHYTTGKICKKIEKETEIIFSKESIAMIADLASRQSVLFAHDLELFAKHAKRKRITADDLFLLTRKTPSLCRHLAELKPDSMASIEEDEKFTQVIHYTTGKICKKIEKETEIIFSKESIAMIADLASRQSVLFAHDLELFAKHAK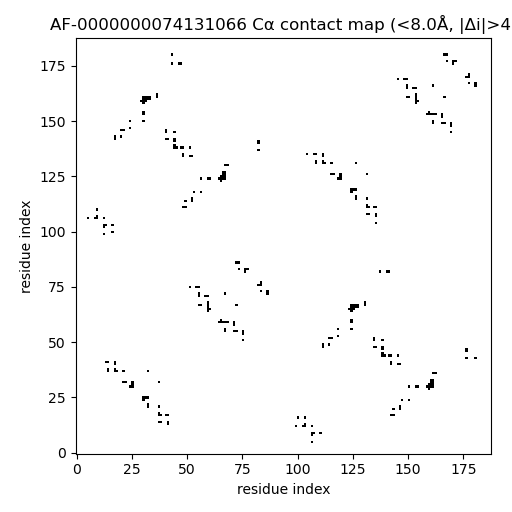RKRITADDLFLLTRKTPSLCRHLAELKPDS